Protein AF-A0A661NHN4-F1 (afdb_monomer)

Structure (mmCIF, N/CA/C/O backbone):
data_AF-A0A661NHN4-F1
#
_entry.id   AF-A0A661NHN4-F1
#
loop_
_atom_site.group_PDB
_atom_site.id
_atom_site.type_symbol
_atom_site.label_atom_id
_atom_site.label_alt_id
_atom_site.label_comp_id
_atom_site.label_asym_id
_atom_site.label_entity_id
_atom_site.label_seq_id
_atom_site.pdbx_PDB_ins_code
_atom_site.Cartn_x
_atom_site.Cartn_y
_atom_site.Cartn_z
_atom_site.occupancy
_atom_site.B_iso_or_equiv
_atom_site.auth_seq_id
_atom_site.auth_comp_id
_atom_site.auth_asym_id
_atom_site.auth_atom_id
_atom_site.pdbx_PDB_model_num
ATOM 1 N N . MET A 1 1 ? -11.101 -54.861 -21.424 1.00 46.59 1 MET A N 1
ATOM 2 C CA . MET A 1 1 ? -10.588 -53.703 -22.181 1.00 46.59 1 MET A CA 1
ATOM 3 C C . MET A 1 1 ? -11.262 -52.475 -21.588 1.00 46.59 1 MET A C 1
ATOM 5 O O . MET A 1 1 ? -12.433 -52.255 -21.857 1.00 46.59 1 MET A O 1
ATOM 9 N N . LEU A 1 2 ? -10.588 -51.817 -20.639 1.00 43.12 2 LEU A N 1
ATOM 10 C CA . LEU A 1 2 ? -11.059 -50.588 -19.997 1.00 43.12 2 LEU A CA 1
ATOM 11 C C . LEU A 1 2 ? -10.813 -49.413 -20.946 1.00 43.12 2 LEU A C 1
ATOM 13 O O . LEU A 1 2 ? -9.699 -49.278 -21.445 1.00 43.12 2 LEU A O 1
ATOM 17 N N . VAL A 1 3 ? -11.806 -48.543 -21.114 1.00 45.03 3 VAL A N 1
ATOM 18 C CA . VAL A 1 3 ? -11.581 -47.147 -21.500 1.00 45.03 3 VAL A CA 1
ATOM 19 C C . VAL A 1 3 ? -12.431 -46.291 -20.569 1.00 45.03 3 VAL A C 1
ATOM 21 O O . VAL A 1 3 ? -13.657 -46.366 -20.587 1.00 45.03 3 VAL A O 1
ATOM 24 N N . ALA A 1 4 ? -11.744 -45.546 -19.708 1.00 44.00 4 ALA A N 1
ATOM 25 C CA . ALA A 1 4 ? -12.301 -44.495 -18.876 1.00 44.00 4 ALA A CA 1
ATOM 26 C C . ALA A 1 4 ? -12.486 -43.233 -19.732 1.00 44.00 4 ALA A C 1
ATOM 28 O O . ALA A 1 4 ? -11.564 -42.836 -20.442 1.00 44.00 4 ALA A O 1
ATOM 29 N N . GLY A 1 5 ? -13.666 -42.616 -19.667 1.00 46.69 5 GLY A N 1
ATOM 30 C CA . GLY A 1 5 ? -13.920 -41.277 -20.193 1.00 46.69 5 GLY A CA 1
ATOM 31 C C . GLY A 1 5 ? -14.020 -40.304 -19.026 1.00 46.69 5 GLY A C 1
ATOM 32 O O . GLY A 1 5 ? -14.975 -40.378 -18.256 1.00 46.69 5 GLY A O 1
ATOM 33 N N . ALA A 1 6 ? -13.005 -39.455 -18.876 1.00 53.03 6 ALA A N 1
ATOM 34 C CA . ALA A 1 6 ? -12.943 -38.390 -17.886 1.00 53.03 6 ALA A CA 1
ATOM 35 C C . ALA A 1 6 ? -13.969 -37.290 -18.206 1.00 53.03 6 ALA A C 1
ATOM 37 O O . ALA A 1 6 ? -14.127 -36.898 -19.363 1.00 53.03 6 ALA A O 1
ATOM 38 N N . GLY A 1 7 ? -14.664 -36.812 -17.174 1.00 37.31 7 GLY A N 1
ATOM 39 C CA . GLY A 1 7 ? -15.546 -35.654 -17.253 1.00 37.31 7 GLY A CA 1
ATOM 40 C C . GLY A 1 7 ? -14.764 -34.354 -17.082 1.00 37.31 7 GLY A C 1
ATOM 41 O O . GLY A 1 7 ? -13.954 -34.238 -16.166 1.00 37.31 7 GLY A O 1
ATOM 42 N N . CYS A 1 8 ? -15.040 -33.371 -17.936 1.00 42.41 8 CYS A N 1
ATOM 43 C CA . CYS A 1 8 ? -14.690 -31.977 -17.687 1.00 42.41 8 CYS A CA 1
ATOM 44 C C . CYS A 1 8 ? -15.856 -31.322 -16.939 1.00 42.41 8 CYS A C 1
ATOM 46 O O . CYS A 1 8 ? -16.936 -31.140 -17.502 1.00 42.41 8 CYS A O 1
ATOM 48 N N . GLY A 1 9 ? -15.640 -31.006 -15.662 1.00 32.78 9 GLY A N 1
ATOM 49 C CA . GLY A 1 9 ? -16.498 -30.097 -14.912 1.00 32.78 9 GLY A CA 1
ATOM 50 C C . GLY A 1 9 ? -16.258 -28.676 -15.406 1.00 32.78 9 GLY A C 1
ATOM 51 O O . GLY A 1 9 ? -15.129 -28.195 -15.382 1.00 32.78 9 GLY A O 1
ATOM 52 N N . VAL A 1 10 ? -17.310 -28.028 -15.895 1.00 37.25 10 VAL A N 1
ATOM 53 C CA . VAL A 1 10 ? -17.290 -26.606 -16.238 1.00 37.25 10 VAL A CA 1
ATOM 54 C C . VAL A 1 10 ? -17.400 -25.846 -14.920 1.00 37.25 10 VAL A C 1
ATOM 56 O O . VAL A 1 10 ? -18.398 -25.989 -14.213 1.00 37.25 10 VAL A O 1
ATOM 59 N N . GLY A 1 11 ? -16.346 -25.112 -14.561 1.00 31.86 11 GLY A N 1
ATOM 60 C CA . GLY A 1 11 ? -16.336 -24.236 -13.397 1.00 31.86 11 GLY A CA 1
ATOM 61 C C . GLY A 1 11 ? -17.451 -23.202 -13.511 1.00 31.86 11 GLY A C 1
ATOM 62 O O . GLY A 1 11 ? -17.605 -22.551 -14.545 1.00 31.86 11 GLY A O 1
ATOM 63 N N . ALA A 1 12 ? -18.251 -23.086 -12.454 1.00 35.09 12 ALA A N 1
ATOM 64 C CA . ALA A 1 12 ? -19.178 -21.985 -12.283 1.00 35.09 12 ALA A CA 1
ATOM 65 C C . ALA A 1 12 ? -18.348 -20.702 -12.151 1.00 35.09 12 ALA A C 1
ATOM 67 O O . ALA A 1 12 ? -17.754 -20.447 -11.108 1.00 35.09 12 ALA A O 1
ATOM 68 N N . GLY A 1 13 ? -18.253 -19.941 -13.241 1.00 31.48 13 GLY A N 1
ATOM 69 C CA . GLY A 1 13 ? -17.660 -18.614 -13.218 1.00 31.48 13 GLY A CA 1
ATOM 70 C C . GLY A 1 13 ? -18.487 -17.724 -12.300 1.00 31.48 13 GLY A C 1
ATOM 71 O O . GLY A 1 13 ? -19.663 -17.476 -12.574 1.00 31.48 13 GLY A O 1
ATOM 72 N N . LEU A 1 14 ? -17.875 -17.273 -11.208 1.00 32.69 14 LEU A N 1
ATOM 73 C CA . LEU A 1 14 ? -18.363 -16.156 -10.415 1.00 32.69 14 LEU A CA 1
ATOM 74 C C . LEU A 1 14 ? -18.312 -14.919 -11.318 1.00 32.69 14 LEU A C 1
ATOM 76 O O . LEU A 1 14 ? -17.266 -14.304 -11.509 1.00 32.69 14 LEU A O 1
ATOM 80 N N . GLY A 1 15 ? -19.439 -14.630 -11.967 1.00 27.16 15 GLY A N 1
ATOM 81 C CA . GLY A 1 15 ? -19.621 -13.449 -12.798 1.00 27.16 15 GLY A CA 1
ATOM 82 C C . GLY A 1 15 ? -19.698 -12.225 -11.904 1.00 27.16 15 GLY A C 1
ATOM 83 O O . GLY A 1 15 ? -20.773 -11.859 -11.443 1.00 27.16 15 GLY A O 1
ATOM 84 N N . VAL A 1 16 ? -18.552 -11.627 -11.625 1.00 39.62 16 VAL A N 1
ATOM 85 C CA . VAL A 1 16 ? -18.490 -10.333 -10.959 1.00 39.62 16 VAL A CA 1
ATOM 86 C C . VAL A 1 16 ? -18.578 -9.260 -12.037 1.00 39.62 16 VAL A C 1
ATOM 88 O O . VAL A 1 16 ? -17.737 -9.216 -12.934 1.00 39.62 16 VAL A O 1
ATOM 91 N N . ASP A 1 17 ? -19.604 -8.427 -11.939 1.00 39.88 17 ASP A N 1
ATOM 92 C CA . ASP A 1 17 ? -19.890 -7.331 -12.858 1.00 39.88 17 ASP A CA 1
ATOM 93 C C . ASP A 1 17 ? -18.883 -6.184 -12.678 1.00 39.88 17 ASP A C 1
ATOM 95 O O . ASP A 1 17 ? -18.689 -5.683 -11.571 1.00 39.88 17 ASP A O 1
ATOM 99 N N . LEU A 1 18 ? -18.212 -5.804 -13.765 1.00 43.44 18 LEU A N 1
ATOM 100 C CA . LEU A 1 18 ? -17.185 -4.757 -13.802 1.00 43.44 18 LEU A CA 1
ATOM 101 C C . LEU A 1 18 ? -17.609 -3.528 -14.595 1.00 43.44 18 LEU A C 1
ATOM 103 O O . LEU A 1 18 ? -16.794 -2.624 -14.801 1.00 43.44 18 LEU A O 1
ATOM 107 N N . SER A 1 19 ? -18.858 -3.459 -15.067 1.00 45.47 19 SER A N 1
ATOM 108 C CA . SER A 1 19 ? -19.320 -2.240 -15.739 1.00 45.47 19 SER A CA 1
ATOM 109 C C . SER A 1 19 ? -19.221 -1.008 -14.835 1.00 45.47 19 SER A C 1
ATOM 111 O O . SER A 1 19 ? -19.114 0.108 -15.338 1.00 45.47 19 SER A O 1
ATOM 113 N N . ASP A 1 20 ? -19.171 -1.219 -13.519 1.00 48.66 20 ASP A N 1
ATOM 114 C CA . ASP A 1 20 ? -19.069 -0.171 -12.505 1.00 48.66 20 ASP A CA 1
ATOM 115 C C . ASP A 1 20 ? -17.612 0.227 -12.185 1.00 48.66 20 ASP A C 1
ATOM 117 O O . ASP A 1 20 ? -17.379 1.254 -11.551 1.00 48.66 20 ASP A O 1
ATOM 121 N N . THR A 1 21 ? -16.607 -0.527 -12.654 1.00 47.91 21 THR A N 1
ATOM 122 C CA . THR A 1 21 ? -15.187 -0.321 -12.292 1.00 47.91 21 THR A CA 1
ATOM 123 C C . THR A 1 21 ? -14.436 0.625 -13.228 1.00 47.91 21 THR A C 1
ATOM 125 O O . THR A 1 21 ? -13.362 1.112 -12.876 1.00 47.91 21 THR A O 1
ATOM 128 N N . GLN A 1 22 ? -14.997 0.959 -14.399 1.00 47.31 22 GLN A N 1
ATOM 129 C CA . GLN A 1 22 ? -14.364 1.879 -15.361 1.00 47.31 22 GLN A CA 1
ATOM 130 C C . GLN A 1 22 ? -14.170 3.313 -14.826 1.00 47.31 22 GLN A C 1
ATOM 132 O O . GLN A 1 22 ? -13.500 4.113 -15.473 1.00 47.31 22 GLN A O 1
ATOM 137 N N . GLY A 1 23 ? -14.712 3.640 -13.647 1.00 43.69 23 GLY A N 1
ATOM 138 C CA . GLY A 1 23 ? -14.481 4.914 -12.961 1.00 43.69 23 GLY A CA 1
ATOM 139 C C . GLY A 1 23 ? -13.882 4.814 -11.555 1.00 43.69 23 GLY A C 1
ATOM 140 O O . GLY A 1 23 ? -13.739 5.857 -10.923 1.00 43.69 23 GLY A O 1
ATOM 141 N N . SER A 1 24 ? -13.568 3.617 -11.037 1.00 43.94 24 SER A N 1
ATOM 142 C CA . SER A 1 24 ? -13.335 3.423 -9.594 1.00 43.94 24 SER A CA 1
ATOM 143 C C . SER A 1 24 ? -12.053 2.686 -9.206 1.00 43.94 24 SER A C 1
ATOM 145 O O . SER A 1 24 ? -11.888 2.400 -8.023 1.00 43.94 24 SER A O 1
ATOM 147 N N . VAL A 1 25 ? -11.142 2.379 -10.139 1.00 49.41 25 VAL A N 1
ATOM 148 C CA . VAL A 1 25 ? -9.784 1.972 -9.737 1.00 49.41 25 VAL A CA 1
ATOM 149 C C . VAL A 1 25 ? -9.115 3.205 -9.141 1.00 49.41 25 VAL A C 1
ATOM 151 O O . VAL A 1 25 ? -8.800 4.162 -9.850 1.00 49.41 25 VAL A O 1
ATOM 154 N N . GLN A 1 26 ? -9.008 3.224 -7.820 1.00 55.41 26 GLN A N 1
ATOM 155 C CA . GLN A 1 26 ? -8.586 4.397 -7.070 1.00 55.41 26 GLN A CA 1
ATOM 156 C C . GLN A 1 26 ? -7.058 4.523 -7.052 1.00 55.41 26 GLN A C 1
ATOM 158 O O . GLN A 1 26 ? -6.321 3.624 -7.455 1.00 55.41 26 GLN A O 1
ATOM 163 N N . ILE A 1 27 ? -6.562 5.692 -6.646 1.00 49.75 27 ILE A N 1
ATOM 164 C CA . ILE A 1 27 ? -5.160 6.094 -6.846 1.00 49.75 27 ILE A CA 1
ATOM 165 C C . ILE A 1 27 ? -4.171 5.145 -6.139 1.00 49.75 27 ILE A C 1
ATOM 167 O O . ILE A 1 27 ? -3.114 4.846 -6.694 1.00 49.75 27 ILE A O 1
ATOM 171 N N . ALA A 1 28 ? -4.507 4.609 -4.967 1.00 51.28 28 ALA A N 1
ATOM 172 C CA . ALA A 1 28 ? -3.635 3.671 -4.257 1.00 51.28 28 ALA A CA 1
ATOM 173 C C . ALA A 1 28 ? -3.521 2.303 -4.952 1.00 51.28 28 ALA A C 1
ATOM 175 O O . ALA A 1 28 ? -2.413 1.798 -5.151 1.00 51.28 28 ALA A O 1
ATOM 176 N N . ASP A 1 29 ? -4.643 1.766 -5.436 1.00 67.00 29 ASP A N 1
ATOM 177 C CA . ASP A 1 29 ? -4.676 0.548 -6.250 1.00 67.00 29 ASP A CA 1
ATOM 178 C C . ASP A 1 29 ? -3.845 0.697 -7.526 1.00 67.00 29 ASP A C 1
ATOM 180 O O . ASP A 1 29 ? -3.176 -0.236 -7.969 1.00 67.00 29 ASP A O 1
ATOM 184 N N . SER A 1 30 ? -3.851 1.902 -8.103 1.00 75.62 30 SER A N 1
ATOM 185 C CA . SER A 1 30 ? -3.078 2.200 -9.302 1.00 75.62 30 SER A CA 1
ATOM 186 C C . SER A 1 30 ? -1.574 2.093 -9.067 1.00 75.62 30 SER A C 1
ATOM 188 O O . SER A 1 30 ? -0.871 1.544 -9.909 1.00 75.62 30 SER A O 1
ATOM 190 N N . ARG A 1 31 ? -1.067 2.537 -7.910 1.00 71.81 31 ARG A N 1
ATOM 191 C CA . ARG A 1 31 ? 0.367 2.456 -7.590 1.00 71.81 31 ARG A CA 1
ATOM 192 C C . ARG A 1 31 ? 0.807 1.019 -7.355 1.00 71.81 31 ARG A C 1
ATOM 194 O O . ARG A 1 31 ? 1.836 0.628 -7.893 1.00 71.81 31 ARG A O 1
ATOM 201 N N . GLY A 1 32 ? 0.027 0.245 -6.601 1.00 80.25 32 GLY A N 1
ATOM 202 C CA . GLY A 1 32 ? 0.310 -1.171 -6.367 1.00 80.25 32 GLY A CA 1
ATOM 203 C C . GLY A 1 32 ? 0.271 -1.985 -7.660 1.00 80.25 32 GLY A C 1
ATOM 204 O O . GLY A 1 32 ? 1.190 -2.744 -7.952 1.00 80.25 32 GLY A O 1
ATOM 205 N N . LEU A 1 33 ? -0.742 -1.755 -8.498 1.00 88.56 33 LEU A N 1
ATOM 206 C CA . LEU A 1 33 ? -0.876 -2.428 -9.786 1.00 88.56 33 LEU A CA 1
ATOM 207 C C . LEU A 1 33 ? 0.269 -2.069 -10.738 1.00 88.56 33 LEU A C 1
ATOM 209 O O . LEU A 1 33 ? 0.801 -2.950 -11.409 1.00 88.56 33 LEU A O 1
ATOM 213 N N . LEU A 1 34 ? 0.674 -0.797 -10.783 1.00 88.06 34 LEU A N 1
ATOM 214 C CA . LEU A 1 34 ? 1.820 -0.362 -11.582 1.00 88.06 34 LEU A CA 1
ATOM 215 C C . LEU A 1 34 ? 3.137 -0.925 -11.044 1.00 88.06 34 LEU A C 1
ATOM 217 O O . LEU A 1 34 ? 3.965 -1.367 -11.833 1.00 88.06 34 LEU A O 1
ATOM 221 N N . ALA A 1 35 ? 3.319 -0.965 -9.722 1.00 82.88 35 ALA A N 1
ATOM 222 C CA . ALA A 1 35 ? 4.477 -1.604 -9.100 1.00 82.88 35 ALA A CA 1
ATOM 223 C C . ALA A 1 35 ? 4.545 -3.095 -9.451 1.00 82.88 35 ALA A C 1
ATOM 225 O O . ALA A 1 35 ? 5.617 -3.575 -9.800 1.00 82.88 35 ALA A O 1
ATOM 226 N N . PHE A 1 36 ? 3.404 -3.792 -9.435 1.00 92.69 36 PHE A N 1
ATOM 227 C CA . PHE A 1 36 ? 3.302 -5.186 -9.854 1.00 92.69 36 PHE A CA 1
ATOM 228 C C . PHE A 1 36 ? 3.747 -5.361 -11.301 1.00 92.69 36 PHE A C 1
ATOM 230 O O . PHE A 1 36 ? 4.721 -6.057 -11.560 1.00 92.69 36 PHE A O 1
ATOM 237 N N . VAL A 1 37 ? 3.094 -4.695 -12.259 1.00 95.88 37 VAL A N 1
ATOM 238 C CA . VAL A 1 37 ? 3.429 -4.905 -13.677 1.00 95.88 37 VAL A CA 1
ATOM 239 C C . VAL A 1 37 ? 4.860 -4.480 -14.013 1.00 95.88 37 VAL A C 1
ATOM 241 O O . VAL A 1 37 ? 5.469 -5.089 -14.891 1.00 95.88 37 VAL A O 1
ATOM 244 N N . ASN A 1 38 ? 5.415 -3.495 -13.299 1.00 94.12 38 ASN A N 1
ATOM 245 C CA . ASN A 1 38 ? 6.792 -3.033 -13.469 1.00 94.12 38 ASN A CA 1
ATOM 246 C C . ASN A 1 38 ? 7.838 -3.886 -12.741 1.00 94.12 38 ASN A C 1
ATOM 248 O O . ASN A 1 38 ? 9.028 -3.655 -12.948 1.00 94.12 38 ASN A O 1
ATOM 252 N N . ASP A 1 39 ? 7.452 -4.860 -11.912 1.00 90.56 39 ASP A N 1
ATOM 253 C CA . ASP A 1 39 ? 8.422 -5.734 -11.260 1.00 90.56 39 ASP A CA 1
ATOM 254 C C . ASP A 1 39 ? 8.984 -6.744 -12.262 1.00 90.56 39 ASP A C 1
ATOM 256 O O . ASP A 1 39 ? 8.441 -7.823 -12.493 1.00 90.56 39 ASP A O 1
AT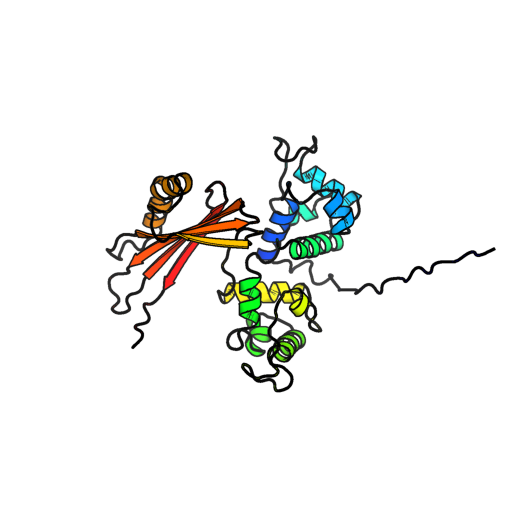OM 260 N N . GLN A 1 40 ? 10.104 -6.383 -12.874 1.00 91.00 40 GLN A N 1
ATOM 261 C CA . GLN A 1 40 ? 10.780 -7.210 -13.867 1.00 91.00 40 GLN A CA 1
ATOM 262 C C . GLN A 1 40 ? 11.420 -8.479 -13.281 1.00 91.00 40 GLN A C 1
ATOM 264 O O . GLN A 1 40 ? 11.757 -9.399 -14.027 1.00 91.00 40 GLN A O 1
ATOM 269 N N . GLY A 1 41 ? 11.620 -8.538 -11.960 1.00 86.12 41 GLY A N 1
ATOM 270 C CA . GLY A 1 41 ? 12.209 -9.690 -11.282 1.00 86.12 41 GLY A CA 1
ATOM 271 C C . GLY A 1 41 ? 11.190 -10.791 -11.002 1.00 86.12 41 GLY A C 1
ATOM 272 O O . GLY A 1 41 ? 11.541 -11.972 -11.059 1.00 86.12 41 GLY A O 1
ATOM 273 N N . LEU A 1 42 ? 9.946 -10.407 -10.713 1.00 87.69 42 LEU A N 1
ATOM 274 C CA . LEU A 1 42 ? 8.853 -11.326 -10.407 1.00 87.69 42 LEU A CA 1
ATOM 275 C C . LEU A 1 42 ? 7.905 -11.521 -11.596 1.00 87.69 42 LEU A C 1
ATOM 277 O O . LEU A 1 42 ? 7.584 -12.655 -11.952 1.00 87.69 42 LEU A O 1
ATOM 281 N N . VAL A 1 43 ? 7.472 -10.430 -12.232 1.00 94.00 43 VAL A N 1
ATOM 282 C CA . VAL A 1 43 ? 6.411 -10.443 -13.243 1.00 94.00 43 VAL A CA 1
ATOM 283 C C . VAL A 1 43 ? 6.968 -10.791 -14.615 1.00 94.00 43 VAL A C 1
ATOM 285 O O . VAL A 1 43 ? 7.414 -9.943 -15.391 1.00 94.00 43 VAL A O 1
ATOM 288 N N . THR A 1 44 ? 6.922 -12.086 -14.918 1.00 96.00 44 THR A N 1
ATOM 289 C CA . THR A 1 44 ? 7.295 -12.662 -16.216 1.00 96.00 44 THR A CA 1
ATOM 290 C C . THR A 1 44 ? 6.080 -12.833 -17.125 1.00 96.00 44 THR A C 1
ATOM 292 O O . THR A 1 44 ? 4.930 -12.806 -16.680 1.00 96.00 44 THR A O 1
ATOM 295 N N . ARG A 1 45 ? 6.318 -13.060 -18.423 1.00 96.44 45 ARG A N 1
ATOM 296 C CA . ARG A 1 45 ? 5.238 -13.384 -19.365 1.00 96.44 45 ARG A CA 1
ATOM 297 C C . ARG A 1 45 ? 4.499 -14.652 -18.934 1.00 96.44 45 ARG A C 1
ATOM 299 O O . ARG A 1 45 ? 3.275 -14.679 -19.004 1.00 96.44 45 ARG A O 1
ATOM 306 N N . GLU A 1 46 ? 5.236 -15.681 -18.528 1.00 97.38 46 GLU A N 1
ATOM 307 C CA . GLU A 1 46 ? 4.694 -16.963 -18.079 1.00 97.38 46 GLU A CA 1
ATOM 308 C C . GLU A 1 46 ? 3.833 -16.790 -16.828 1.00 97.38 46 GLU A C 1
ATOM 310 O O . GLU A 1 46 ? 2.718 -17.291 -16.801 1.00 97.38 46 GLU A O 1
ATOM 315 N N . MET A 1 47 ? 4.279 -16.005 -15.843 1.00 96.38 47 MET A N 1
ATOM 316 C CA . MET A 1 47 ? 3.468 -15.680 -14.665 1.00 96.38 47 MET A CA 1
ATOM 317 C C . MET A 1 47 ? 2.154 -14.989 -15.056 1.00 96.38 47 MET A C 1
ATOM 319 O O . MET A 1 47 ? 1.083 -15.367 -14.584 1.00 96.38 47 MET A O 1
ATOM 323 N N . LEU A 1 48 ? 2.212 -13.996 -15.948 1.00 97.44 48 LEU A N 1
ATOM 324 C CA . LEU A 1 48 ? 1.011 -13.299 -16.403 1.00 97.44 48 LEU A CA 1
ATOM 325 C C . LEU A 1 48 ? 0.036 -14.238 -17.143 1.00 97.44 48 LEU A C 1
ATOM 327 O O . LEU A 1 48 ? -1.172 -14.132 -16.945 1.00 97.44 48 LEU A O 1
ATOM 331 N N . ASP A 1 49 ? 0.533 -15.143 -17.988 1.00 97.94 49 ASP A N 1
ATOM 332 C CA . ASP A 1 49 ? -0.282 -16.091 -18.772 1.00 97.94 49 ASP A CA 1
ATOM 333 C C . ASP A 1 49 ? -0.843 -17.227 -17.894 1.00 97.94 49 ASP A C 1
ATOM 335 O O . ASP A 1 49 ? -2.052 -17.459 -17.863 1.00 97.94 49 ASP A O 1
ATOM 339 N N . ASP A 1 50 ? 0.020 -17.899 -17.129 1.00 96.06 50 ASP A N 1
ATOM 340 C CA . ASP A 1 50 ? -0.305 -19.133 -16.410 1.00 96.06 50 ASP A CA 1
ATOM 341 C C . ASP A 1 50 ? -0.897 -18.880 -15.014 1.00 96.06 50 ASP A C 1
ATOM 343 O O . ASP A 1 50 ? -1.859 -19.547 -14.626 1.00 96.06 50 ASP A O 1
ATOM 347 N N . GLU A 1 51 ? -0.341 -17.935 -14.249 1.00 94.12 51 GLU A N 1
ATOM 348 C CA . GLU A 1 51 ? -0.742 -17.685 -12.854 1.00 94.12 51 GLU A CA 1
ATOM 349 C C . GLU A 1 51 ? -1.824 -16.608 -12.767 1.00 94.12 51 GLU A C 1
ATOM 351 O O . GLU A 1 51 ? -2.867 -16.814 -12.145 1.00 94.12 51 GLU A O 1
ATOM 356 N N . CYS A 1 52 ? -1.624 -15.483 -13.455 1.00 94.56 52 CYS A N 1
ATOM 357 C CA . CYS A 1 52 ? -2.599 -14.395 -13.495 1.00 94.56 52 CYS A CA 1
ATOM 358 C C . CYS A 1 52 ? -3.742 -14.646 -14.496 1.00 94.56 52 CYS A C 1
ATOM 360 O O . CYS A 1 52 ? -4.669 -13.837 -14.583 1.00 94.56 52 CYS A O 1
ATOM 362 N N . ALA A 1 53 ? -3.678 -15.745 -15.259 1.00 95.75 53 ALA A N 1
ATOM 363 C CA . ALA A 1 53 ? -4.672 -16.154 -16.250 1.00 95.75 53 ALA A CA 1
ATOM 364 C C . ALA A 1 53 ? -4.970 -15.091 -17.329 1.00 95.75 53 ALA A C 1
ATOM 366 O O . ALA A 1 53 ? -6.095 -15.004 -17.842 1.00 95.75 53 ALA A O 1
ATOM 367 N N . LEU A 1 54 ? -3.982 -14.266 -17.695 1.00 97.25 54 LEU A N 1
ATOM 368 C CA . LEU A 1 54 ? -4.124 -13.355 -18.827 1.00 97.25 54 LEU A CA 1
ATOM 369 C C . LEU A 1 54 ? -4.131 -14.146 -20.131 1.00 97.25 54 LEU A C 1
ATOM 371 O O . LEU A 1 54 ? -3.595 -15.238 -20.256 1.00 97.25 54 LEU A O 1
ATOM 375 N N . ARG A 1 55 ? -4.683 -13.539 -21.181 1.00 97.50 55 ARG A N 1
ATOM 376 C CA . ARG A 1 55 ? -4.429 -14.044 -22.530 1.00 97.50 55 ARG A CA 1
ATOM 377 C C . ARG A 1 55 ? -2.937 -13.917 -22.837 1.00 97.50 55 ARG A C 1
ATOM 379 O O . ARG A 1 55 ? -2.423 -12.801 -22.770 1.00 97.50 55 ARG A O 1
ATOM 386 N N . ALA A 1 56 ? -2.318 -14.989 -23.327 1.00 97.56 56 ALA A N 1
ATOM 387 C CA . ALA A 1 56 ? -0.939 -15.010 -23.824 1.00 97.56 56 ALA A CA 1
ATOM 388 C C . ALA A 1 56 ? -0.522 -13.768 -24.639 1.00 97.56 56 ALA A C 1
ATOM 390 O O . ALA A 1 56 ? 0.582 -13.255 -24.459 1.00 97.56 56 ALA A O 1
ATOM 391 N N . ASP A 1 57 ? -1.399 -13.257 -25.516 1.00 97.88 57 ASP A N 1
ATOM 392 C CA . ASP A 1 57 ? -1.099 -12.056 -26.305 1.00 97.88 57 ASP A CA 1
ATOM 393 C C . ASP A 1 57 ? -1.025 -10.782 -25.441 1.00 97.88 57 ASP A C 1
ATOM 395 O O . ASP A 1 57 ? -0.153 -9.946 -25.654 1.00 97.88 57 ASP A O 1
ATOM 399 N N . ALA A 1 58 ? -1.932 -10.624 -24.469 1.00 98.00 58 ALA A N 1
ATOM 400 C CA . ALA A 1 58 ? -1.945 -9.474 -23.566 1.00 98.00 58 ALA A CA 1
ATOM 401 C C . ALA A 1 58 ? -0.733 -9.516 -22.626 1.00 98.00 58 ALA A C 1
ATOM 403 O O . ALA A 1 58 ? -0.015 -8.526 -22.530 1.00 98.00 58 ALA A O 1
ATOM 404 N N . ALA A 1 59 ? -0.451 -10.682 -22.030 1.00 98.12 59 ALA A N 1
ATOM 405 C CA . ALA A 1 59 ? 0.751 -10.915 -21.228 1.00 98.12 59 ALA A CA 1
ATOM 406 C C . ALA A 1 59 ? 2.028 -10.575 -22.016 1.00 98.12 59 ALA A C 1
ATOM 408 O O . ALA A 1 59 ? 2.882 -9.831 -21.539 1.00 98.12 59 ALA A O 1
ATOM 409 N N . SER A 1 60 ? 2.128 -11.051 -23.263 1.00 97.50 60 SER A N 1
ATOM 410 C CA . SER A 1 60 ? 3.266 -10.743 -24.131 1.00 97.50 60 SER A CA 1
ATOM 411 C C . SER A 1 60 ? 3.371 -9.256 -24.464 1.00 97.50 60 SER A C 1
ATOM 413 O O . SER A 1 60 ? 4.482 -8.739 -24.491 1.00 97.50 60 SER A O 1
ATOM 415 N N . ASN A 1 61 ? 2.260 -8.570 -24.744 1.00 97.94 61 ASN A N 1
ATOM 416 C CA . ASN A 1 61 ? 2.293 -7.147 -25.090 1.00 97.94 61 ASN A CA 1
ATOM 417 C C . ASN A 1 61 ? 2.680 -6.275 -23.887 1.00 97.94 61 ASN A C 1
ATOM 419 O O . ASN A 1 61 ? 3.377 -5.287 -24.081 1.00 97.94 61 ASN A O 1
ATOM 423 N N . ILE A 1 62 ? 2.264 -6.643 -22.669 1.00 97.94 62 ILE A N 1
ATOM 424 C CA . ILE A 1 62 ? 2.647 -5.940 -21.434 1.00 97.94 62 ILE A CA 1
ATOM 425 C C . ILE A 1 62 ? 4.160 -6.036 -21.218 1.00 97.94 62 ILE A C 1
ATOM 427 O O . ILE A 1 62 ? 4.815 -5.014 -21.045 1.00 97.94 62 ILE A O 1
ATOM 431 N N . VAL A 1 63 ? 4.722 -7.247 -21.292 1.00 97.62 63 VAL A N 1
ATOM 432 C CA . VAL A 1 63 ? 6.165 -7.472 -21.096 1.00 97.62 63 VAL A CA 1
ATOM 433 C C . VAL A 1 63 ? 6.993 -6.789 -22.186 1.00 97.62 63 VAL A C 1
ATOM 435 O O . VAL A 1 63 ? 7.989 -6.157 -21.873 1.00 97.62 63 VAL A O 1
ATOM 438 N N . VAL A 1 64 ? 6.565 -6.853 -23.453 1.00 97.12 64 VAL A N 1
ATOM 439 C CA . VAL A 1 64 ? 7.265 -6.181 -24.569 1.00 97.12 64 VAL A CA 1
ATOM 440 C C . VAL A 1 64 ? 7.205 -4.655 -24.468 1.00 97.12 64 VAL A C 1
ATOM 442 O O . VAL A 1 64 ? 8.124 -3.989 -24.926 1.00 97.12 64 VAL A O 1
ATOM 445 N N . HIS A 1 65 ? 6.127 -4.085 -23.922 1.00 97.75 65 HIS A N 1
ATOM 446 C CA . HIS A 1 65 ? 6.090 -2.647 -23.639 1.00 97.75 65 HIS A CA 1
ATOM 447 C C . HIS A 1 65 ? 7.116 -2.302 -22.556 1.00 97.75 65 HIS A C 1
ATOM 449 O O . HIS A 1 65 ? 7.980 -1.468 -22.784 1.00 97.75 65 HIS A O 1
ATOM 455 N N . ARG A 1 66 ? 7.069 -3.016 -21.426 1.00 98.00 66 ARG A N 1
ATOM 456 C CA . ARG A 1 66 ? 7.917 -2.769 -20.255 1.00 98.00 66 ARG A CA 1
ATOM 457 C C . ARG A 1 66 ? 9.413 -2.974 -20.511 1.00 98.00 66 ARG A C 1
ATOM 459 O O . ARG A 1 66 ? 10.199 -2.113 -20.143 1.00 98.00 66 ARG A O 1
ATOM 466 N N . ASP A 1 67 ? 9.791 -4.101 -21.111 1.00 96.50 67 ASP A N 1
ATOM 467 C CA . ASP A 1 67 ? 11.189 -4.551 -21.268 1.00 96.50 67 ASP A CA 1
ATOM 468 C C . ASP A 1 67 ? 11.771 -4.185 -22.644 1.00 96.50 67 ASP A C 1
ATOM 470 O O . ASP A 1 67 ? 12.742 -4.781 -23.110 1.00 96.50 67 ASP A O 1
ATOM 474 N N . GLY A 1 68 ? 11.107 -3.281 -23.364 1.00 96.19 68 GLY A N 1
ATOM 475 C CA . GLY A 1 68 ? 11.573 -2.820 -24.659 1.00 96.19 68 GLY A CA 1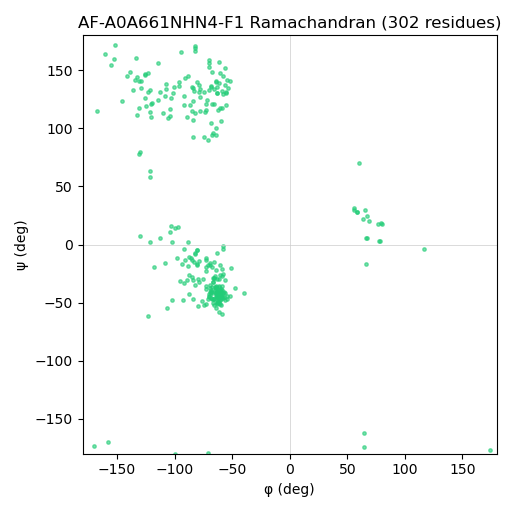
ATOM 476 C C . GLY A 1 68 ? 11.614 -3.897 -25.750 1.00 96.19 68 GLY A C 1
ATOM 477 O O . GLY A 1 68 ? 10.960 -4.945 -25.732 1.00 96.19 68 GLY A O 1
ATOM 478 N N . ARG A 1 69 ? 12.370 -3.598 -26.805 1.00 94.31 69 ARG A N 1
ATOM 479 C CA . ARG A 1 69 ? 12.473 -4.425 -28.011 1.00 94.31 69 ARG A CA 1
ATOM 480 C C . ARG A 1 69 ? 13.408 -5.611 -27.818 1.00 94.31 69 ARG A C 1
ATOM 482 O O . ARG A 1 69 ? 13.247 -6.609 -28.531 1.00 94.31 69 ARG A O 1
ATOM 489 N N . ASP A 1 70 ? 14.419 -5.477 -26.969 1.00 93.44 70 ASP A N 1
ATOM 490 C CA . ASP A 1 70 ? 15.379 -6.547 -26.720 1.00 93.44 70 ASP A CA 1
ATOM 491 C C . ASP A 1 70 ? 14.845 -7.609 -25.738 1.00 93.44 70 ASP A C 1
ATOM 493 O O . ASP A 1 70 ? 15.309 -8.755 -25.780 1.00 93.44 70 ASP A O 1
ATOM 497 N N . GLY A 1 71 ? 13.800 -7.272 -24.970 1.00 91.62 71 GLY A N 1
ATOM 498 C CA . GLY A 1 71 ? 13.147 -8.152 -24.005 1.00 91.62 71 GLY A CA 1
ATOM 499 C C . GLY A 1 71 ? 14.025 -8.460 -22.793 1.00 91.62 71 GLY A C 1
ATOM 500 O O . GLY A 1 71 ? 13.830 -9.497 -22.153 1.00 91.62 71 GLY A O 1
ATOM 501 N N . LEU A 1 72 ? 15.035 -7.629 -22.526 1.00 92.31 72 LEU A N 1
ATOM 502 C CA . LEU A 1 72 ? 15.949 -7.761 -21.404 1.00 92.31 72 LEU A CA 1
ATOM 503 C C . LEU A 1 72 ? 15.589 -6.730 -20.336 1.00 92.31 72 LEU A C 1
ATOM 505 O O . LEU A 1 72 ? 15.856 -5.549 -20.482 1.00 92.31 72 LEU A O 1
ATOM 509 N N . ALA A 1 73 ? 15.068 -7.207 -19.210 1.00 86.62 73 ALA A N 1
ATOM 510 C CA . ALA A 1 73 ? 14.833 -6.366 -18.045 1.00 86.62 73 ALA A CA 1
ATOM 511 C C . ALA A 1 73 ? 16.092 -5.598 -17.593 1.00 86.62 73 ALA A C 1
ATOM 513 O O . ALA A 1 73 ? 17.172 -6.183 -17.440 1.00 86.62 73 ALA A O 1
ATOM 514 N N . GLY A 1 74 ? 15.925 -4.310 -17.305 1.00 85.12 74 GLY A N 1
ATOM 515 C CA . GLY A 1 74 ? 16.973 -3.375 -16.912 1.00 85.12 74 GLY A CA 1
ATOM 516 C C . GLY A 1 74 ? 17.799 -2.837 -18.084 1.00 85.12 74 GLY A C 1
ATOM 517 O O . GLY A 1 74 ? 18.927 -2.387 -17.855 1.00 85.12 74 GLY A O 1
ATOM 518 N N . SER A 1 75 ? 17.301 -2.937 -19.320 1.00 93.81 75 SER A N 1
ATOM 519 C CA . SER A 1 75 ? 17.971 -2.417 -20.516 1.00 93.81 75 SER A CA 1
ATOM 520 C C . SER A 1 75 ? 17.724 -0.915 -20.718 1.00 93.81 75 SER A C 1
ATOM 522 O O . SER A 1 75 ? 16.906 -0.291 -20.044 1.00 93.81 75 SER A O 1
ATOM 524 N N . ASP A 1 76 ? 18.451 -0.314 -21.667 1.00 94.44 76 ASP A N 1
ATOM 525 C CA . ASP A 1 76 ? 18.284 1.104 -22.014 1.00 94.44 76 ASP A CA 1
ATOM 526 C C . ASP A 1 76 ? 16.958 1.389 -22.753 1.00 94.44 76 ASP A C 1
ATOM 528 O O . ASP A 1 76 ? 16.573 2.557 -22.857 1.00 94.44 76 ASP A O 1
ATOM 532 N N . ASP A 1 77 ? 16.291 0.375 -23.322 1.00 96.00 77 ASP A N 1
ATOM 533 C CA . ASP A 1 77 ? 15.033 0.529 -24.065 1.00 96.00 77 ASP A CA 1
ATOM 534 C C . ASP A 1 77 ? 13.779 0.086 -23.305 1.00 96.00 77 ASP A C 1
ATOM 536 O O . ASP A 1 77 ? 12.698 0.061 -23.899 1.00 96.00 77 ASP A O 1
ATOM 540 N N . ASP A 1 78 ? 13.906 -0.179 -22.006 1.00 94.50 78 ASP A N 1
ATOM 541 C CA . ASP A 1 78 ? 12.7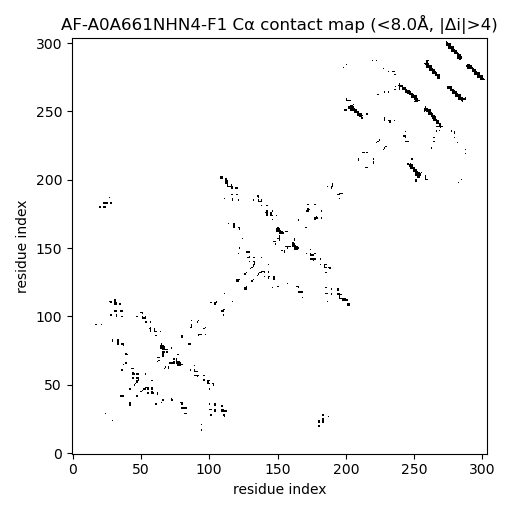78 -0.395 -21.104 1.00 94.50 78 ASP A CA 1
ATOM 542 C C . ASP A 1 78 ? 11.870 0.850 -21.026 1.00 94.50 78 ASP A C 1
ATOM 544 O O . ASP A 1 78 ? 12.337 1.990 -20.926 1.00 94.50 78 ASP A O 1
ATOM 548 N N . ASP A 1 79 ? 10.556 0.625 -21.013 1.00 96.25 79 ASP A N 1
ATOM 549 C CA . ASP A 1 79 ? 9.515 1.654 -20.901 1.00 96.25 79 ASP A CA 1
ATOM 550 C C . ASP A 1 79 ? 8.528 1.261 -19.790 1.00 96.25 79 ASP A C 1
ATOM 552 O O . ASP A 1 79 ? 7.469 0.673 -20.021 1.00 96.25 79 ASP A O 1
ATOM 556 N N . LEU A 1 80 ? 8.929 1.507 -18.537 1.00 94.75 80 LEU A N 1
ATOM 557 C CA . LEU A 1 80 ? 8.114 1.176 -17.366 1.00 94.75 80 LEU A CA 1
ATOM 558 C C . LEU A 1 80 ? 6.808 1.980 -17.354 1.00 94.75 80 LEU A C 1
ATOM 560 O O . LEU A 1 80 ? 6.803 3.193 -17.574 1.00 94.75 80 LEU A O 1
ATOM 564 N N . PHE A 1 81 ? 5.712 1.328 -16.965 1.00 92.56 81 PHE A N 1
ATOM 565 C CA . PHE A 1 81 ? 4.403 1.963 -16.889 1.00 92.56 81 PHE A CA 1
ATOM 566 C C . PHE A 1 81 ? 4.381 3.049 -15.813 1.00 92.56 81 PHE A C 1
ATOM 568 O O . PHE A 1 81 ? 4.566 2.778 -14.624 1.00 92.56 81 PHE A O 1
ATOM 575 N N . ASN A 1 82 ? 4.079 4.280 -16.208 1.00 81.44 82 ASN A N 1
ATOM 576 C CA . ASN A 1 82 ? 3.948 5.415 -15.295 1.00 81.44 82 ASN A CA 1
ATOM 577 C C . ASN A 1 82 ? 2.488 5.710 -14.913 1.00 81.44 82 ASN A C 1
ATOM 579 O O . ASN A 1 82 ? 2.237 6.504 -14.004 1.00 81.44 82 ASN A O 1
ATOM 583 N N . SER A 1 83 ? 1.519 5.096 -15.601 1.00 81.69 83 SER A N 1
ATOM 584 C CA . SER A 1 83 ? 0.092 5.321 -15.366 1.00 81.69 83 SER A CA 1
ATOM 585 C C . SER A 1 83 ? -0.779 4.139 -15.800 1.00 81.69 83 SER A C 1
ATOM 587 O O . SER A 1 83 ? -0.440 3.389 -16.713 1.00 81.69 83 SER A O 1
ATOM 589 N N . LEU A 1 84 ? -1.965 3.997 -15.195 1.00 85.00 84 LEU A N 1
ATOM 590 C CA . LEU A 1 84 ? -2.938 2.988 -15.640 1.00 85.00 84 LEU A CA 1
ATOM 591 C C . LEU A 1 84 ? -3.481 3.264 -17.040 1.00 85.00 84 LEU A C 1
ATOM 593 O O . LEU A 1 84 ? -3.837 2.327 -17.741 1.00 85.00 84 LEU A O 1
ATOM 597 N N . ALA A 1 85 ? -3.542 4.533 -17.451 1.00 83.44 85 ALA A N 1
ATOM 598 C CA . ALA A 1 85 ? -3.966 4.892 -18.801 1.00 83.44 85 ALA A CA 1
ATOM 599 C C . ALA A 1 85 ? -2.973 4.380 -19.853 1.00 83.44 85 ALA A C 1
ATOM 601 O O . ALA A 1 85 ? -3.382 3.958 -20.931 1.00 83.44 85 ALA A O 1
ATOM 602 N N . GLU A 1 86 ? -1.678 4.397 -19.535 1.00 91.56 86 GLU A N 1
ATOM 603 C CA . GLU A 1 86 ? -0.647 3.785 -20.367 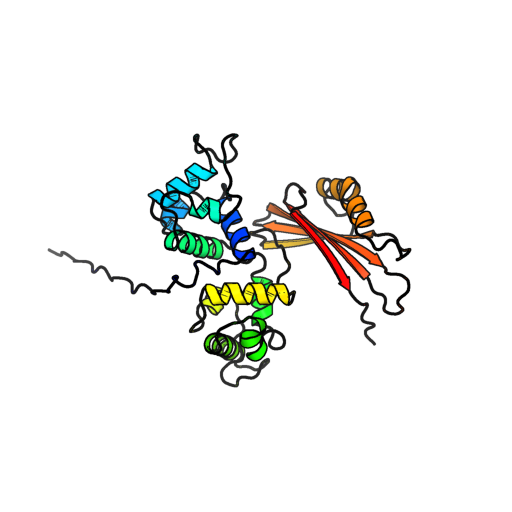1.00 91.56 86 GLU A CA 1
ATOM 604 C C . GLU A 1 86 ? -0.802 2.260 -20.418 1.00 91.56 86 GLU A C 1
ATOM 606 O O . GLU A 1 86 ? -0.833 1.690 -21.507 1.00 91.56 86 GLU A O 1
ATOM 611 N N . LEU A 1 87 ? -0.991 1.610 -19.263 1.00 95.25 87 LEU A N 1
ATOM 612 C CA . LEU A 1 87 ? -1.214 0.163 -19.191 1.00 95.25 87 LEU A CA 1
ATOM 613 C C . LEU A 1 87 ? -2.472 -0.274 -19.966 1.00 95.25 87 LEU A C 1
ATOM 615 O O . LEU A 1 87 ? -2.422 -1.243 -20.718 1.00 95.25 87 LEU A O 1
ATOM 619 N N . ASP A 1 88 ? -3.583 0.456 -19.841 1.00 93.69 88 ASP A N 1
ATOM 620 C CA . ASP A 1 88 ? -4.832 0.204 -20.579 1.00 93.69 88 ASP A CA 1
ATOM 621 C C . ASP A 1 88 ? -4.688 0.446 -22.090 1.00 93.69 88 ASP A C 1
ATOM 623 O O . ASP A 1 88 ? -5.353 -0.198 -22.901 1.00 93.69 88 ASP A O 1
ATOM 627 N N . ALA A 1 89 ? -3.784 1.342 -22.500 1.00 94.75 89 ALA A N 1
ATOM 628 C CA . ALA A 1 89 ? -3.511 1.608 -23.909 1.00 94.75 89 ALA A CA 1
ATOM 629 C C . ALA A 1 89 ? -2.723 0.479 -24.601 1.00 94.75 89 ALA A C 1
ATOM 631 O O . ALA A 1 89 ? -2.666 0.440 -25.839 1.00 94.75 89 ALA A O 1
ATOM 632 N N . VAL A 1 90 ? -2.136 -0.454 -23.843 1.00 97.31 90 VAL A N 1
ATOM 633 C CA . VAL A 1 90 ? -1.446 -1.618 -24.404 1.00 97.31 90 VAL A CA 1
ATOM 634 C C . VAL A 1 90 ? -2.441 -2.491 -25.162 1.00 97.31 90 VAL A C 1
ATOM 636 O O . VAL A 1 90 ? -3.545 -2.806 -24.721 1.00 97.31 90 VAL A O 1
ATOM 639 N N . LYS A 1 91 ? -2.041 -2.935 -26.354 1.00 97.62 91 LYS A N 1
ATOM 640 C CA . LYS A 1 91 ? -2.893 -3.759 -27.212 1.00 97.62 91 LYS A CA 1
ATOM 641 C C . LYS A 1 91 ? -3.382 -5.009 -26.464 1.00 97.62 91 LYS A C 1
ATOM 643 O O . LYS A 1 91 ? -2.581 -5.771 -25.936 1.00 97.62 91 LYS A O 1
ATOM 648 N N . GLN A 1 92 ? -4.694 -5.260 -26.524 1.00 97.12 92 GLN A N 1
ATOM 649 C CA . GLN A 1 92 ? -5.381 -6.379 -25.848 1.00 97.12 92 GLN A CA 1
ATOM 650 C C . GLN A 1 92 ? -5.395 -6.297 -24.313 1.00 97.12 92 GLN A C 1
ATOM 652 O O . GLN A 1 92 ? -5.914 -7.213 -23.669 1.00 97.12 92 GLN A O 1
ATOM 657 N N . VAL A 1 93 ? -4.911 -5.199 -23.736 1.00 95.69 93 VAL A N 1
ATOM 658 C CA . VAL A 1 93 ? -5.308 -4.792 -22.394 1.00 95.69 93 VAL A CA 1
ATOM 659 C C . VAL A 1 93 ? -6.659 -4.087 -22.504 1.00 95.69 93 VAL A C 1
ATOM 661 O O . VAL A 1 93 ? -6.984 -3.438 -23.496 1.00 95.69 93 VAL A O 1
ATOM 664 N N . GLY A 1 94 ? -7.512 -4.377 -21.539 1.00 90.56 94 GLY A N 1
ATOM 665 C CA . GLY A 1 94 ? -8.852 -3.839 -21.413 1.00 90.56 94 GLY A CA 1
ATOM 666 C C . GLY A 1 94 ? -9.401 -4.225 -20.043 1.00 90.56 94 GLY A C 1
ATOM 667 O O . GLY A 1 94 ? -8.671 -4.835 -19.254 1.00 90.56 94 GLY A O 1
ATOM 668 N N . PRO A 1 95 ? -10.682 -3.949 -19.753 1.00 83.81 95 PRO A N 1
ATOM 669 C CA . PRO A 1 95 ? -11.222 -4.062 -18.397 1.00 83.81 95 PRO A CA 1
ATOM 670 C C . PRO A 1 95 ? -11.008 -5.431 -17.730 1.00 83.81 95 PRO A C 1
ATOM 672 O O . PRO A 1 95 ? -10.556 -5.494 -16.591 1.00 83.81 95 PRO A O 1
ATOM 675 N N . GLU A 1 96 ? -11.243 -6.531 -18.452 1.00 85.38 96 GLU A N 1
ATOM 676 C CA . GLU A 1 96 ? -11.037 -7.891 -17.921 1.00 85.38 96 GLU A CA 1
ATOM 677 C C . GLU A 1 96 ? -9.557 -8.210 -17.656 1.00 85.38 96 GLU A C 1
ATOM 679 O O . GLU A 1 96 ? -9.217 -8.869 -16.671 1.00 85.38 96 GLU A O 1
ATOM 684 N N . THR A 1 97 ? -8.657 -7.719 -18.514 1.00 93.69 97 THR A N 1
ATOM 685 C CA . THR A 1 97 ? -7.207 -7.875 -18.334 1.00 93.69 97 THR A CA 1
ATOM 686 C C . THR A 1 97 ? -6.736 -7.076 -17.123 1.00 93.69 97 THR A C 1
ATOM 688 O O . THR A 1 97 ? -6.034 -7.623 -16.281 1.00 93.69 97 THR A O 1
ATOM 691 N N . LEU A 1 98 ? -7.157 -5.813 -16.994 1.00 88.56 98 LEU A N 1
ATOM 692 C CA . LEU A 1 98 ? -6.819 -4.962 -15.849 1.00 88.56 98 LEU A CA 1
ATOM 693 C C . LEU A 1 98 ? -7.327 -5.550 -14.539 1.00 88.56 98 LEU A C 1
ATOM 695 O O . LEU A 1 98 ? -6.603 -5.553 -13.550 1.00 88.56 98 LEU A O 1
ATOM 699 N N . ARG A 1 99 ? -8.535 -6.113 -14.537 1.00 82.56 99 ARG A N 1
ATOM 700 C CA . ARG A 1 99 ? -9.030 -6.860 -13.385 1.00 82.56 99 ARG A CA 1
ATOM 701 C C . ARG A 1 99 ? -8.152 -8.059 -13.053 1.00 82.56 99 ARG A C 1
ATOM 703 O O . ARG A 1 99 ? -7.865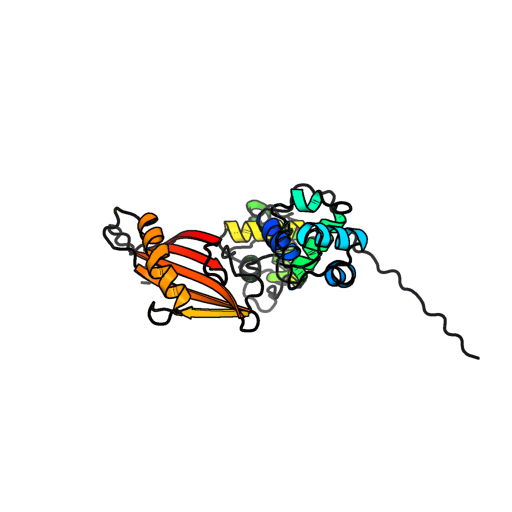 -8.283 -11.885 1.00 82.56 99 ARG A O 1
ATOM 710 N N . SER A 1 100 ? -7.792 -8.862 -14.049 1.00 88.44 100 SER A N 1
ATOM 711 C CA . SER A 1 100 ? -6.984 -10.064 -13.815 1.00 88.44 100 SER A CA 1
ATOM 712 C C . SER A 1 100 ? -5.611 -9.682 -13.257 1.00 88.44 100 SER A C 1
ATOM 714 O O . SER A 1 100 ? -5.157 -10.278 -12.287 1.00 88.44 100 SER A O 1
ATOM 716 N N . LEU A 1 101 ? -5.008 -8.614 -13.790 1.00 93.31 101 LEU A N 1
ATOM 717 C CA . LEU A 1 101 ? -3.781 -8.027 -13.255 1.00 93.31 101 LEU A CA 1
ATOM 718 C C . LEU A 1 101 ? -3.962 -7.506 -11.831 1.00 93.31 101 LEU A C 1
ATOM 720 O O . LEU A 1 101 ? -3.093 -7.743 -11.008 1.00 93.31 101 LEU A O 1
ATOM 724 N N . TYR A 1 102 ? -5.075 -6.838 -11.525 1.00 86.00 102 TYR A N 1
ATOM 725 C CA . TYR A 1 102 ? -5.385 -6.384 -10.171 1.00 86.00 102 TYR A CA 1
ATOM 726 C C . TYR A 1 102 ? -5.453 -7.565 -9.200 1.00 86.00 102 TYR A C 1
ATOM 728 O O . TYR A 1 102 ? -4.779 -7.572 -8.177 1.00 86.00 102 TYR A O 1
ATOM 736 N N . LEU A 1 103 ? -6.242 -8.593 -9.525 1.00 82.06 103 LEU A N 1
ATOM 737 C CA . LEU A 1 103 ? -6.380 -9.777 -8.677 1.00 82.06 103 LEU A CA 1
ATOM 738 C C . LEU A 1 103 ? -5.038 -10.489 -8.493 1.00 82.06 103 LEU A C 1
ATOM 740 O O . LEU A 1 103 ? -4.728 -10.927 -7.389 1.00 82.06 103 LEU A O 1
ATOM 744 N N . CYS A 1 104 ? -4.228 -10.557 -9.549 1.00 88.31 104 CYS A N 1
ATOM 745 C CA . CYS A 1 104 ? -2.892 -11.125 -9.461 1.00 88.31 104 CYS A CA 1
ATOM 746 C C . CYS A 1 104 ? -1.969 -10.267 -8.586 1.00 88.31 104 CYS A C 1
ATOM 748 O O . CYS A 1 104 ? -1.342 -10.778 -7.668 1.00 88.31 104 CYS A O 1
ATOM 750 N N . ALA A 1 105 ? -1.951 -8.949 -8.786 1.00 88.44 105 ALA A N 1
ATOM 751 C CA . ALA A 1 105 ? -1.189 -8.020 -7.961 1.00 88.44 105 ALA A CA 1
ATOM 752 C C . ALA A 1 105 ? -1.567 -8.145 -6.474 1.00 88.44 105 ALA A C 1
ATOM 754 O O . ALA A 1 105 ? -0.681 -8.173 -5.626 1.00 88.44 105 ALA A O 1
ATOM 755 N N . ALA A 1 106 ? -2.856 -8.288 -6.146 1.00 78.38 106 ALA A N 1
ATOM 756 C CA . ALA A 1 106 ? -3.306 -8.562 -4.780 1.00 78.38 106 ALA A CA 1
ATOM 757 C C . ALA A 1 106 ? -2.807 -9.918 -4.264 1.00 78.38 106 ALA A C 1
ATOM 759 O O . ALA A 1 106 ? -2.330 -10.000 -3.137 1.00 78.38 106 ALA A O 1
ATOM 760 N N . ALA A 1 107 ? -2.879 -10.972 -5.082 1.00 79.69 107 ALA A N 1
ATOM 761 C CA . ALA A 1 107 ? -2.403 -12.307 -4.715 1.00 79.69 107 ALA A CA 1
ATOM 762 C C . ALA A 1 107 ? -0.883 -12.372 -4.474 1.00 79.69 107 ALA A C 1
ATOM 764 O O . ALA A 1 107 ? -0.417 -13.273 -3.779 1.00 79.69 107 ALA A O 1
ATOM 765 N N . HIS A 1 108 ? -0.129 -11.419 -5.027 1.00 79.00 108 HIS A N 1
ATOM 766 C CA . HIS A 1 108 ? 1.310 -11.253 -4.820 1.00 79.00 108 HIS A CA 1
ATOM 767 C C . HIS A 1 108 ? 1.656 -10.109 -3.850 1.00 79.00 108 HIS A C 1
ATOM 769 O O . HIS A 1 108 ? 2.801 -9.665 -3.824 1.00 79.00 108 HIS A O 1
ATOM 775 N N . ASP A 1 109 ? 0.683 -9.626 -3.067 1.00 75.00 109 ASP A N 1
ATOM 776 C CA . ASP A 1 109 ? 0.853 -8.583 -2.044 1.00 75.00 109 ASP A CA 1
ATOM 777 C C . ASP A 1 109 ? 1.405 -7.236 -2.585 1.00 75.00 109 ASP A C 1
ATOM 779 O O . ASP A 1 109 ? 2.051 -6.474 -1.865 1.00 75.00 109 ASP A O 1
ATOM 783 N N . TYR A 1 110 ? 1.146 -6.909 -3.859 1.00 76.94 110 TYR A N 1
ATOM 784 C CA . TYR A 1 110 ? 1.451 -5.588 -4.440 1.00 76.94 110 TYR A CA 1
ATOM 785 C C . TYR A 1 110 ? 0.325 -4.581 -4.242 1.00 76.94 110 TYR A C 1
ATOM 787 O O . TYR A 1 110 ? 0.565 -3.373 -4.260 1.00 76.94 110 TYR A O 1
ATOM 795 N N . LEU A 1 111 ? -0.910 -5.061 -4.104 1.00 73.81 111 LEU A N 1
ATOM 796 C CA . LEU A 1 111 ? -2.034 -4.205 -3.751 1.00 73.81 111 LEU A CA 1
ATOM 797 C C . LEU A 1 111 ? -2.145 -4.116 -2.239 1.00 73.81 111 LEU A C 1
ATOM 799 O O . LEU A 1 111 ? -1.894 -5.091 -1.537 1.00 73.81 111 LEU A O 1
ATOM 803 N N . PHE A 1 112 ? -2.547 -2.937 -1.764 1.00 63.44 112 PHE A N 1
ATOM 804 C CA . PHE A 1 112 ? -2.655 -2.628 -0.342 1.00 63.44 112 PHE A CA 1
ATOM 805 C C . PHE A 1 112 ? -1.299 -2.766 0.362 1.00 63.44 112 PHE A C 1
ATOM 807 O O . PHE A 1 112 ? -1.091 -3.656 1.183 1.00 63.44 112 PHE A O 1
ATOM 814 N N . ALA A 1 113 ? -0.382 -1.838 0.063 1.00 56.03 113 ALA A N 1
ATOM 815 C CA . ALA A 1 113 ? 0.911 -1.731 0.745 1.00 56.03 113 ALA A CA 1
ATOM 816 C C . ALA A 1 113 ? 0.772 -1.710 2.281 1.00 56.03 113 ALA A C 1
ATOM 818 O O . ALA A 1 113 ? 1.703 -2.093 2.973 1.00 56.03 113 ALA A O 1
ATOM 819 N N . ASP A 1 114 ? -0.410 -1.370 2.810 1.00 68.12 114 ASP A N 1
ATOM 820 C CA . ASP A 1 114 ? -0.763 -1.640 4.199 1.00 68.12 114 ASP A CA 1
ATOM 821 C C . ASP A 1 114 ? -2.025 -2.510 4.337 1.00 68.12 114 ASP A C 1
ATOM 823 O O . ASP A 1 114 ? -3.055 -2.106 4.880 1.00 68.12 114 ASP A O 1
ATOM 827 N N . ARG A 1 115 ? -1.955 -3.750 3.833 1.00 77.19 115 ARG A N 1
ATOM 828 C CA . ARG A 1 115 ? -2.938 -4.811 4.116 1.00 77.19 115 ARG A CA 1
ATOM 829 C C . ARG A 1 115 ? -3.232 -4.894 5.610 1.00 77.19 115 ARG A C 1
ATOM 831 O O . ARG A 1 115 ? -4.368 -5.157 5.998 1.00 77.19 115 ARG A O 1
ATOM 838 N N . ARG A 1 116 ? -2.207 -4.690 6.441 1.00 79.75 116 ARG A N 1
ATOM 839 C CA . ARG A 1 116 ? -2.346 -4.700 7.890 1.00 79.75 116 ARG A CA 1
ATOM 840 C C . ARG A 1 116 ? -3.221 -3.540 8.358 1.00 79.75 116 ARG A C 1
ATOM 842 O O . ARG A 1 116 ? -4.167 -3.805 9.082 1.00 79.75 116 ARG A O 1
ATOM 849 N N . GLY A 1 117 ? -2.981 -2.329 7.873 1.00 84.62 117 GLY A N 1
ATOM 850 C CA . GLY A 1 117 ? -3.793 -1.142 8.127 1.00 84.62 117 GLY A CA 1
ATOM 851 C C . GLY A 1 117 ? -5.252 -1.309 7.714 1.00 84.62 117 GLY A C 1
ATOM 852 O O . GLY A 1 117 ? -6.152 -1.022 8.497 1.00 84.62 117 GLY A O 1
ATOM 853 N N . LEU A 1 118 ? -5.520 -1.870 6.531 1.00 89.19 118 LEU A N 1
ATOM 854 C CA . LEU A 1 118 ? -6.894 -2.178 6.114 1.00 89.19 118 LEU A CA 1
ATOM 855 C C . LEU A 1 118 ? -7.565 -3.200 7.050 1.00 89.19 118 LEU A C 1
ATOM 857 O O . LEU A 1 118 ? -8.721 -3.015 7.428 1.00 89.19 118 LEU A O 1
ATOM 861 N N . LEU A 1 119 ? -6.858 -4.263 7.442 1.00 92.50 119 LEU A N 1
ATOM 862 C CA . LEU A 1 119 ? -7.395 -5.261 8.373 1.00 92.50 119 LEU A CA 1
ATOM 863 C C . LEU A 1 119 ? -7.586 -4.695 9.783 1.00 92.50 119 LEU A C 1
ATOM 865 O O . LEU A 1 119 ? -8.605 -4.968 10.410 1.00 92.50 119 LEU A O 1
ATOM 869 N N . ASP A 1 120 ? -6.650 -3.883 10.269 1.00 91.69 120 ASP A N 1
ATOM 870 C CA . ASP A 1 120 ? -6.755 -3.187 11.551 1.00 91.69 120 ASP A CA 1
ATOM 871 C C . ASP A 1 120 ? -7.942 -2.210 11.537 1.00 91.69 120 ASP A C 1
ATOM 873 O O . ASP A 1 120 ? -8.676 -2.145 12.520 1.00 91.69 120 ASP A O 1
ATOM 877 N N . PHE A 1 121 ? -8.201 -1.536 10.410 1.00 95.06 121 PHE A N 1
ATOM 878 C CA . PHE A 1 121 ? -9.386 -0.701 10.216 1.00 95.06 121 PHE A CA 1
ATOM 879 C C . PHE A 1 121 ? -10.684 -1.501 10.324 1.00 95.06 121 PHE A C 1
ATOM 881 O O . PHE A 1 121 ? -11.519 -1.192 11.172 1.00 95.06 121 PHE A O 1
ATOM 888 N N . VAL A 1 122 ? -10.878 -2.533 9.494 1.00 96.88 122 VAL A N 1
ATOM 889 C CA . VAL A 1 122 ? -12.154 -3.276 9.493 1.00 96.88 122 VAL A CA 1
ATOM 890 C C . VAL A 1 122 ? -12.391 -4.022 10.807 1.00 96.88 122 VAL A C 1
ATOM 892 O O . VAL A 1 122 ? -13.543 -4.192 11.213 1.00 96.88 122 VAL A O 1
ATOM 895 N N . ASN A 1 123 ? -11.317 -4.417 11.497 1.00 97.62 123 ASN A N 1
ATOM 896 C CA . ASN A 1 123 ? -11.375 -5.062 12.804 1.00 97.62 123 ASN A CA 1
ATOM 897 C C . ASN A 1 123 ? -11.520 -4.088 13.978 1.00 97.62 123 ASN A C 1
ATOM 899 O O . ASN A 1 123 ? -11.754 -4.552 15.092 1.00 97.62 123 ASN A O 1
ATOM 903 N N . ASP A 1 124 ? -11.417 -2.773 13.770 1.00 97.19 124 ASP A N 1
ATOM 904 C CA . ASP A 1 124 ? -11.670 -1.789 14.817 1.00 97.19 124 ASP A CA 1
ATOM 905 C C . ASP A 1 124 ? -13.178 -1.495 14.918 1.00 97.19 124 ASP A C 1
ATOM 907 O O . ASP A 1 124 ? -13.735 -0.796 14.069 1.00 97.19 124 ASP A O 1
ATOM 911 N N . PRO A 1 125 ? -13.876 -1.965 15.967 1.00 97.06 125 PRO A N 1
ATOM 912 C CA . PRO A 1 125 ? -15.305 -1.719 16.114 1.00 97.06 125 PRO A CA 1
ATOM 913 C C . PRO A 1 125 ? -15.663 -0.252 16.365 1.00 97.06 125 PRO A C 1
ATOM 915 O O . PRO A 1 125 ? -16.818 0.120 16.172 1.00 97.06 125 PRO A O 1
ATOM 918 N N . ALA A 1 126 ? -14.711 0.577 16.806 1.00 95.69 126 ALA A N 1
ATOM 919 C CA . ALA A 1 126 ? -14.917 2.012 16.969 1.00 95.69 126 ALA A CA 1
ATOM 920 C C . ALA A 1 126 ? -14.693 2.785 15.660 1.00 95.69 126 ALA A C 1
ATOM 922 O O . ALA A 1 126 ? -15.289 3.846 15.480 1.00 95.69 126 ALA A O 1
ATOM 923 N N . GLY A 1 127 ? -13.839 2.268 14.770 1.00 93.19 127 GLY A N 1
ATOM 924 C CA . GLY A 1 127 ? -13.516 2.876 13.477 1.00 93.19 127 GLY A CA 1
ATOM 925 C C . GLY A 1 127 ? -14.395 2.395 12.321 1.00 93.19 127 GLY A C 1
ATOM 926 O O . GLY A 1 127 ? -14.708 3.174 11.427 1.00 93.19 127 GLY A O 1
ATOM 927 N N . ALA A 1 128 ? -14.825 1.134 12.343 1.00 97.12 128 ALA A N 1
ATOM 928 C CA . ALA A 1 128 ? -15.555 0.471 11.265 1.00 97.12 128 ALA A CA 1
ATOM 929 C C . ALA A 1 128 ? -16.931 -0.036 11.731 1.00 97.12 128 ALA A C 1
ATOM 931 O O . ALA A 1 128 ? -17.236 -1.230 11.665 1.00 97.12 128 ALA A O 1
ATOM 932 N N . ASP A 1 129 ? -17.776 0.864 12.232 1.00 97.81 129 ASP A N 1
ATOM 933 C CA . ASP A 1 129 ? -19.197 0.582 12.457 1.00 97.81 129 ASP A CA 1
ATOM 934 C C . ASP A 1 129 ? -20.028 0.751 11.169 1.00 97.81 129 ASP A C 1
ATOM 936 O O . ASP A 1 129 ? -19.548 1.248 10.148 1.00 97.81 1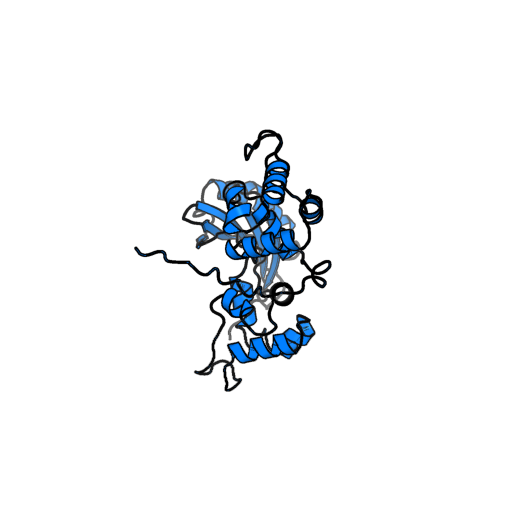29 ASP A O 1
ATOM 940 N N . VAL A 1 130 ? -21.294 0.311 11.188 1.00 97.94 130 VAL A N 1
ATOM 941 C CA . VAL A 1 130 ? -22.160 0.349 9.991 1.00 97.94 130 VAL A CA 1
ATOM 942 C C . VAL A 1 130 ? -22.328 1.774 9.460 1.00 97.94 130 VAL A C 1
ATOM 944 O O . VAL A 1 130 ? -22.321 1.962 8.246 1.00 97.94 130 VAL A O 1
ATOM 947 N N . ASP A 1 131 ? -22.454 2.764 10.344 1.00 98.06 131 ASP A N 1
ATOM 948 C CA . ASP A 1 131 ? -22.672 4.161 9.958 1.00 98.06 131 ASP A CA 1
ATOM 949 C C . ASP A 1 131 ? -21.422 4.755 9.296 1.00 98.06 131 ASP A C 1
ATOM 951 O O . ASP A 1 131 ? -21.530 5.505 8.323 1.00 98.06 131 ASP A O 1
ATOM 955 N N . THR A 1 132 ? -20.231 4.397 9.777 1.00 97.56 132 THR A N 1
ATOM 956 C CA . THR A 1 132 ? -18.962 4.827 9.186 1.00 97.56 132 THR A CA 1
ATOM 957 C C 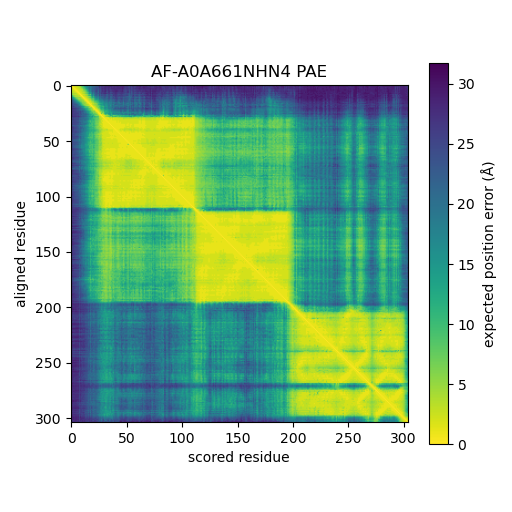. THR A 1 132 ? -18.735 4.141 7.847 1.00 97.56 132 THR A C 1
ATOM 959 O O . THR A 1 132 ? -18.445 4.817 6.861 1.00 97.56 132 THR A O 1
ATOM 962 N N . LEU A 1 133 ? -18.939 2.825 7.773 1.00 97.75 133 LEU A N 1
ATOM 963 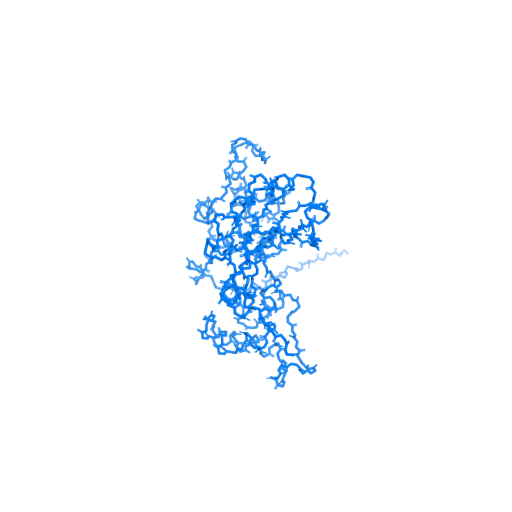C CA . LEU A 1 133 ? -18.773 2.053 6.543 1.00 97.75 133 LEU A CA 1
ATOM 964 C C . LEU A 1 133 ? -19.753 2.494 5.438 1.00 97.75 133 LEU A C 1
ATOM 966 O O . LEU A 1 133 ? -19.335 2.739 4.309 1.00 97.75 133 LEU A O 1
ATOM 970 N N . ASP A 1 134 ? -21.040 2.641 5.751 1.00 98.06 134 ASP A N 1
ATOM 971 C CA . ASP A 1 134 ? -22.073 3.081 4.799 1.00 98.06 134 ASP A CA 1
ATOM 972 C C . ASP A 1 134 ? -21.933 4.578 4.474 1.00 98.06 134 ASP A C 1
ATOM 974 O O . ASP A 1 134 ? -21.831 4.984 3.318 1.00 98.06 134 ASP A O 1
ATOM 978 N N . GLY A 1 135 ? -21.857 5.424 5.503 1.00 96.56 135 GLY A N 1
ATOM 979 C CA . GLY A 1 135 ? -21.900 6.873 5.347 1.00 96.56 135 GLY A CA 1
ATOM 980 C C . GLY A 1 135 ? -20.576 7.497 4.914 1.00 96.56 135 GLY A C 1
ATOM 981 O O . GLY A 1 135 ? -20.547 8.267 3.953 1.00 96.56 135 GLY A O 1
ATOM 982 N N . ARG A 1 136 ? -19.483 7.211 5.632 1.00 95.44 136 ARG A N 1
ATOM 983 C CA . ARG A 1 136 ? -18.171 7.833 5.380 1.00 95.44 136 ARG A CA 1
ATOM 984 C C . ARG A 1 136 ? -17.404 7.108 4.283 1.00 95.44 136 ARG A C 1
ATOM 986 O O . ARG A 1 136 ? -16.913 7.763 3.370 1.00 95.44 136 ARG A O 1
ATOM 993 N N . CYS A 1 137 ? -17.339 5.781 4.347 1.00 94.50 137 CYS A N 1
ATOM 994 C CA . CYS A 1 137 ? -16.623 4.977 3.356 1.00 94.50 137 CYS A CA 1
ATOM 995 C C . CYS A 1 137 ? -17.435 4.749 2.072 1.00 94.50 137 CYS A C 1
ATOM 997 O O . CYS A 1 137 ? -16.921 4.173 1.114 1.00 94.50 137 CYS A O 1
ATOM 999 N N . ALA A 1 138 ? -18.694 5.206 2.040 1.00 95.31 138 ALA A N 1
ATOM 1000 C CA . ALA A 1 138 ? -19.601 5.080 0.904 1.00 95.31 138 ALA A CA 1
ATOM 1001 C C . ALA A 1 138 ? -19.795 3.626 0.430 1.00 95.31 138 ALA A C 1
ATOM 1003 O O . ALA A 1 138 ? -20.031 3.386 -0.762 1.00 95.31 138 ALA A O 1
ATOM 1004 N N . LEU A 1 139 ? -19.692 2.654 1.344 1.00 95.81 139 LEU A N 1
ATOM 1005 C CA . LEU A 1 139 ? -20.062 1.278 1.049 1.00 95.81 139 LEU A CA 1
ATOM 1006 C C . LEU A 1 139 ? -21.570 1.168 0.890 1.00 95.81 139 LEU A C 1
ATOM 1008 O O . LEU A 1 139 ? -22.351 1.928 1.454 1.00 95.81 139 LEU A O 1
ATOM 1012 N N . ARG A 1 140 ? -22.006 0.140 0.168 1.00 96.69 140 ARG A N 1
ATOM 1013 C CA . ARG A 1 140 ? -23.419 -0.214 0.193 1.00 96.69 140 ARG A CA 1
ATOM 1014 C C . ARG A 1 140 ? -23.819 -0.660 1.600 1.00 96.69 140 ARG A C 1
ATOM 1016 O O . ARG A 1 140 ? -23.105 -1.433 2.243 1.00 96.69 140 ARG A O 1
ATOM 1023 N N . SER A 1 141 ? -25.012 -0.257 2.034 1.00 97.75 141 SER A N 1
ATOM 1024 C CA . SER A 1 141 ? -25.535 -0.577 3.365 1.00 97.75 141 SER A CA 1
ATOM 1025 C C . SER A 1 141 ? -25.621 -2.078 3.664 1.00 97.75 141 SER A C 1
ATOM 1027 O O . SER A 1 141 ? -25.683 -2.465 4.827 1.00 97.75 141 SER A O 1
ATOM 1029 N N . ASP A 1 142 ? -25.740 -2.943 2.652 1.00 97.69 142 ASP A N 1
ATOM 1030 C CA . ASP A 1 142 ? -25.699 -4.401 2.820 1.00 97.69 142 ASP A CA 1
ATOM 1031 C C . ASP A 1 142 ? -24.275 -4.915 3.043 1.00 97.69 142 ASP A C 1
ATOM 1033 O O . ASP A 1 142 ? -24.059 -5.611 4.031 1.00 97.69 142 ASP A O 1
ATOM 1037 N N . SER A 1 143 ? -23.306 -4.502 2.224 1.00 97.44 143 SER A N 1
ATOM 1038 C CA . SER A 1 143 ? -21.886 -4.829 2.422 1.00 97.44 143 SER A CA 1
ATOM 1039 C C . SER A 1 143 ? -21.389 -4.377 3.802 1.00 97.44 143 SER A C 1
ATOM 1041 O O . SER A 1 143 ? -20.815 -5.176 4.536 1.00 97.44 143 SER A O 1
ATOM 1043 N N . ALA A 1 144 ? -21.686 -3.135 4.207 1.00 98.31 144 ALA A N 1
ATOM 1044 C CA . ALA A 1 144 ? -21.310 -2.596 5.520 1.00 98.31 144 ALA A CA 1
ATOM 1045 C C . ALA A 1 144 ? -21.869 -3.434 6.684 1.00 98.31 144 ALA A C 1
ATOM 1047 O O . ALA A 1 144 ? -21.143 -3.793 7.610 1.00 98.31 144 ALA A O 1
ATOM 1048 N N . ARG A 1 145 ? -23.158 -3.799 6.621 1.00 98.38 145 ARG A N 1
ATOM 1049 C CA . ARG A 1 145 ? -23.793 -4.655 7.636 1.00 98.38 145 ARG A CA 1
ATOM 1050 C C . ARG A 1 145 ? -23.209 -6.061 7.658 1.00 98.38 145 ARG A C 1
ATOM 1052 O O . ARG A 1 145 ? -23.056 -6.610 8.741 1.00 98.38 145 ARG A O 1
ATOM 1059 N N . ASN A 1 146 ? -22.898 -6.632 6.498 1.00 98.31 146 ASN A N 1
ATOM 1060 C CA . ASN A 1 146 ? -22.339 -7.977 6.407 1.00 98.31 146 ASN A CA 1
ATOM 1061 C C . ASN A 1 146 ? -20.914 -8.038 6.974 1.00 98.31 146 ASN A C 1
ATOM 1063 O O . ASN A 1 146 ? -20.604 -8.985 7.689 1.00 98.31 146 ASN A O 1
ATOM 1067 N N . ILE A 1 147 ? -20.088 -7.013 6.736 1.00 98.25 147 ILE A N 1
ATOM 1068 C CA . ILE A 1 147 ? -18.743 -6.899 7.326 1.00 98.25 147 ILE A CA 1
ATOM 1069 C C . ILE A 1 147 ? -18.833 -6.853 8.856 1.00 98.25 147 ILE A C 1
ATOM 1071 O O . ILE A 1 147 ? -18.189 -7.650 9.535 1.00 98.25 147 ILE A O 1
ATOM 1075 N N . VAL A 1 148 ? -19.671 -5.966 9.404 1.00 98.44 148 VAL A N 1
ATOM 1076 C CA . VAL A 1 148 ? -19.840 -5.824 10.862 1.00 98.44 148 VAL A CA 1
ATOM 1077 C C . VAL A 1 148 ? -20.421 -7.093 11.484 1.00 98.44 148 VAL A C 1
ATOM 1079 O O . VAL A 1 148 ? -19.937 -7.538 12.517 1.00 98.44 148 VAL A O 1
ATOM 1082 N N . ALA A 1 149 ? -21.421 -7.713 10.850 1.00 98.12 149 ALA A N 1
ATOM 1083 C CA . ALA A 1 149 ? -22.024 -8.951 11.345 1.00 98.12 149 ALA A CA 1
ATOM 1084 C C . ALA A 1 149 ? -21.062 -10.149 11.305 1.00 98.12 149 ALA A C 1
ATOM 1086 O O . ALA A 1 149 ? -21.165 -11.033 12.150 1.00 98.12 149 ALA A O 1
ATOM 1087 N N . HIS A 1 150 ? -20.146 -10.195 10.332 1.00 98.38 150 HIS A N 1
ATOM 1088 C CA . HIS A 1 150 ? -19.078 -11.196 10.302 1.00 98.38 150 HIS A CA 1
ATOM 1089 C C . HIS A 1 150 ? -18.107 -10.983 11.464 1.00 98.38 150 HIS A C 1
ATOM 1091 O O . HIS A 1 150 ? -17.873 -11.916 12.226 1.00 98.38 150 HIS A O 1
ATOM 1097 N N . ARG A 1 151 ? -17.615 -9.748 11.645 1.00 98.31 151 ARG A N 1
ATOM 1098 C CA . ARG A 1 151 ? -16.663 -9.390 12.707 1.00 98.31 151 ARG A CA 1
ATOM 1099 C C . ARG A 1 151 ? -17.224 -9.608 14.112 1.00 98.31 151 ARG A C 1
ATOM 1101 O O . ARG A 1 151 ? -16.565 -10.238 14.930 1.00 98.31 151 ARG A O 1
ATOM 1108 N N . ASP A 1 152 ? -18.417 -9.085 14.386 1.00 98.25 152 ASP A N 1
ATOM 1109 C CA . ASP A 1 152 ? -19.018 -9.043 15.732 1.00 98.25 152 ASP A CA 1
ATOM 1110 C C . ASP A 1 152 ? -19.842 -10.301 16.062 1.00 98.25 152 ASP A C 1
ATOM 1112 O O . ASP A 1 152 ? -20.486 -10.372 17.106 1.00 98.25 152 ASP A O 1
ATOM 1116 N N . GLY A 1 153 ? -19.883 -11.277 15.153 1.00 97.94 153 GLY A N 1
ATOM 1117 C CA . GLY A 1 153 ? -20.578 -12.538 15.366 1.00 97.94 153 GLY A CA 1
ATOM 1118 C C . GLY A 1 153 ? -22.110 -12.437 15.520 1.00 97.94 153 GLY A C 1
ATOM 1119 O O . GLY A 1 153 ? -22.735 -11.390 15.315 1.00 97.94 153 GLY A O 1
ATOM 1120 N N . PRO A 1 154 ? -22.770 -13.569 15.838 1.00 97.62 154 PRO A N 1
ATOM 1121 C CA . PRO A 1 154 ? -24.219 -13.655 16.026 1.00 97.62 154 PRO A CA 1
ATOM 1122 C C . PRO A 1 154 ? -24.835 -12.713 17.066 1.00 97.62 154 PRO A C 1
ATOM 1124 O O . PRO A 1 154 ? -26.016 -12.372 16.925 1.00 97.62 154 PRO A O 1
ATOM 1127 N N . ASP A 1 155 ? -24.117 -12.347 18.129 1.00 97.38 155 ASP A N 1
ATOM 1128 C CA . ASP A 1 155 ? -24.651 -11.466 19.171 1.00 97.38 155 ASP A CA 1
ATOM 1129 C C . ASP A 1 155 ? -24.557 -9.964 18.821 1.00 97.38 155 ASP A C 1
ATOM 1131 O O . ASP A 1 155 ? -25.278 -9.147 19.415 1.00 97.38 155 ASP A O 1
ATOM 1135 N N . GLY A 1 156 ? -23.756 -9.629 17.800 1.00 96.94 156 GLY A N 1
ATOM 1136 C CA . GLY A 1 156 ? -23.576 -8.288 17.252 1.00 96.94 156 GLY A CA 1
ATOM 1137 C C . GLY A 1 156 ? -22.885 -7.324 18.212 1.00 96.94 156 GLY A C 1
ATOM 1138 O O . GLY A 1 156 ? -23.141 -6.117 18.147 1.00 96.94 156 GLY A O 1
ATOM 1139 N N . ARG A 1 157 ? -22.097 -7.832 19.164 1.00 97.25 157 ARG A N 1
ATOM 1140 C CA . ARG A 1 157 ? -21.377 -7.029 20.150 1.00 97.25 157 ARG A CA 1
ATOM 1141 C C . ARG A 1 157 ? -19.877 -7.276 20.022 1.00 97.25 157 ARG A C 1
ATOM 1143 O O . ARG A 1 157 ? -19.426 -8.379 20.294 1.00 97.25 157 ARG A O 1
ATOM 1150 N N . PRO A 1 158 ? -19.084 -6.231 19.758 1.00 95.19 158 PRO A N 1
ATOM 1151 C CA . PRO A 1 158 ? -17.641 -6.384 19.705 1.00 95.19 158 PRO A CA 1
ATOM 1152 C C . PRO A 1 158 ? -17.048 -6.703 21.084 1.00 95.19 158 PRO A C 1
ATOM 1154 O O . PRO A 1 158 ? -17.512 -6.219 22.125 1.00 95.19 158 PRO A O 1
ATOM 1157 N N . GLY A 1 159 ? -15.962 -7.464 21.078 1.00 94.06 159 GLY A N 1
ATOM 1158 C CA . GLY A 1 159 ? -15.240 -7.959 22.243 1.00 94.06 159 GLY A CA 1
ATOM 1159 C C . GLY A 1 159 ? -15.870 -9.189 22.900 1.00 94.06 159 GLY A C 1
ATOM 1160 O O . GLY A 1 159 ? -15.578 -9.445 24.076 1.00 94.06 159 GLY A O 1
ATOM 1161 N N . THR A 1 160 ? -16.753 -9.917 22.214 1.00 97.56 160 THR A N 1
ATOM 1162 C CA . THR A 1 160 ? -17.407 -11.114 22.759 1.00 97.56 160 THR A CA 1
ATOM 1163 C C . THR A 1 160 ? -16.756 -12.408 22.276 1.00 97.56 160 THR A C 1
ATOM 1165 O O . THR A 1 160 ? -15.702 -12.413 21.647 1.00 97.56 160 THR A O 1
ATOM 1168 N N . ALA A 1 161 ? -17.291 -13.547 22.723 1.00 97.81 161 ALA A N 1
ATOM 1169 C CA . ALA A 1 161 ? -16.670 -14.847 22.476 1.00 97.81 161 ALA A CA 1
ATOM 1170 C C . ALA A 1 161 ? -16.976 -15.403 21.078 1.00 97.81 161 ALA A C 1
ATOM 1172 O O . ALA A 1 161 ? -16.330 -16.367 20.669 1.00 97.81 161 ALA A O 1
ATOM 1173 N N . ASP A 1 162 ? -17.987 -14.860 20.404 1.00 97.75 162 ASP A N 1
ATOM 1174 C CA . ASP A 1 162 ? -18.429 -15.252 19.069 1.00 97.75 162 ASP A CA 1
ATOM 1175 C C . ASP A 1 162 ? -17.977 -14.296 17.961 1.00 97.75 162 ASP A C 1
ATOM 1177 O O . ASP A 1 162 ? -18.281 -14.559 16.797 1.00 97.75 162 ASP A O 1
ATOM 1181 N N . ASP A 1 163 ? -17.206 -13.263 18.306 1.00 98.12 163 ASP A N 1
ATOM 1182 C CA . ASP A 1 163 ? -16.493 -12.424 17.349 1.00 98.12 163 ASP A CA 1
ATOM 1183 C C . ASP A 1 163 ? -15.598 -13.270 16.432 1.00 98.12 163 ASP A C 1
ATOM 1185 O O . ASP A 1 163 ? -14.927 -14.215 16.866 1.00 98.12 163 ASP A O 1
ATOM 1189 N N . ASN A 1 164 ? -15.542 -12.877 15.164 1.00 97.88 164 ASN A N 1
ATOM 1190 C CA . ASN A 1 164 ? -14.673 -13.457 14.152 1.00 97.88 164 ASN A CA 1
ATOM 1191 C C . ASN A 1 164 ? -13.940 -12.329 13.403 1.00 97.88 164 ASN A C 1
ATOM 1193 O O . ASN A 1 164 ? -14.371 -11.939 12.314 1.00 97.88 164 ASN A O 1
ATOM 1197 N N . PRO A 1 165 ? -12.887 -11.739 14.004 1.00 97.69 165 PRO A N 1
ATOM 1198 C CA . PRO A 1 165 ? -12.102 -10.707 13.338 1.00 97.69 165 PRO A CA 1
ATOM 1199 C C . PRO A 1 165 ? -11.465 -11.263 12.062 1.00 97.69 165 PRO A C 1
ATOM 1201 O O . PRO A 1 165 ? -11.091 -12.429 12.012 1.00 97.69 165 PRO A O 1
ATOM 1204 N N . PHE A 1 166 ? -11.316 -10.411 11.053 1.00 96.69 166 PHE A N 1
ATOM 1205 C CA . PHE A 1 166 ? -10.711 -10.775 9.779 1.00 96.69 166 PHE A CA 1
ATOM 1206 C C . PHE A 1 166 ? -9.219 -11.067 9.948 1.00 96.69 166 PHE A C 1
ATOM 1208 O O . PHE A 1 166 ? -8.453 -10.182 10.346 1.00 96.69 166 PHE A O 1
ATOM 1215 N N . ASP A 1 167 ? -8.802 -12.276 9.591 1.00 89.19 167 ASP A N 1
ATOM 1216 C CA . ASP A 1 167 ? -7.400 -12.699 9.612 1.00 89.19 167 ASP A CA 1
ATOM 1217 C C . ASP A 1 167 ? -6.661 -12.272 8.330 1.00 89.19 167 ASP A C 1
ATOM 1219 O O . ASP A 1 167 ? -5.454 -11.999 8.337 1.00 89.19 167 ASP A O 1
ATOM 1223 N N . ASP A 1 168 ? -7.382 -12.199 7.208 1.00 83.25 168 ASP A N 1
ATOM 1224 C CA . ASP A 1 168 ? -6.838 -11.840 5.906 1.00 83.25 168 ASP A CA 1
ATOM 1225 C C . ASP A 1 168 ? -7.850 -11.171 4.957 1.00 83.25 168 ASP A C 1
ATOM 1227 O O . ASP A 1 168 ? -9.046 -11.068 5.227 1.00 83.25 168 ASP A O 1
ATOM 1231 N N . LEU A 1 169 ? -7.347 -10.664 3.824 1.00 82.06 169 LEU A N 1
ATOM 1232 C CA . LEU A 1 169 ? -8.187 -10.013 2.814 1.00 82.06 169 LEU A CA 1
ATOM 1233 C C . LEU A 1 169 ? -9.056 -11.003 2.035 1.00 82.06 169 LEU A C 1
ATOM 1235 O O . LEU A 1 169 ? -10.065 -10.584 1.478 1.00 82.06 169 LEU A O 1
ATOM 1239 N N . ALA A 1 170 ? -8.687 -12.286 1.980 1.00 80.81 170 ALA A N 1
ATOM 1240 C CA . ALA A 1 170 ? -9.497 -13.289 1.299 1.00 80.81 170 ALA A CA 1
ATOM 1241 C C . ALA A 1 170 ? -10.763 -13.600 2.110 1.00 80.81 170 ALA A C 1
ATOM 1243 O O . ALA A 1 170 ? -11.832 -13.784 1.535 1.00 80.81 170 ALA A O 1
ATOM 1244 N N . GLU A 1 171 ? -10.665 -13.600 3.439 1.00 91.88 171 GLU A N 1
ATOM 1245 C CA . GLU A 1 171 ? -11.811 -13.665 4.337 1.00 91.88 171 GLU A CA 1
ATOM 1246 C C . GLU A 1 171 ? -12.727 -12.449 4.158 1.00 91.88 171 GLU A C 1
ATOM 1248 O O . GLU A 1 171 ? -13.936 -12.618 4.006 1.00 91.88 171 GLU A O 1
ATOM 1253 N N . LEU A 1 172 ? -12.158 -11.239 4.098 1.00 94.00 172 LEU A N 1
ATOM 1254 C CA . LEU A 1 172 ? -12.918 -10.006 3.873 1.00 94.00 172 LEU A CA 1
ATOM 1255 C C . LEU A 1 172 ? -13.611 -9.982 2.498 1.00 94.00 172 LEU A C 1
ATOM 1257 O O . LEU A 1 172 ? -14.792 -9.649 2.421 1.00 94.00 172 LEU A O 1
ATOM 1261 N N . ASP A 1 173 ? -12.916 -10.370 1.425 1.00 87.31 173 ASP A N 1
ATOM 1262 C CA . ASP A 1 173 ? -13.488 -10.515 0.073 1.00 87.31 173 ASP A CA 1
ATOM 1263 C C . ASP A 1 173 ? -14.550 -11.627 0.005 1.00 87.31 173 ASP A C 1
ATOM 1265 O O . ASP A 1 173 ? -15.478 -11.571 -0.798 1.00 87.31 173 ASP A O 1
ATOM 1269 N N . GLY A 1 174 ? -14.451 -12.631 0.880 1.00 89.88 174 GLY A N 1
ATOM 1270 C CA . GLY A 1 174 ? -15.413 -13.726 0.992 1.00 89.88 174 GLY A CA 1
ATOM 1271 C C . GLY A 1 174 ? -16.756 -13.336 1.619 1.00 89.88 174 GLY A C 1
ATOM 1272 O O . GLY A 1 174 ? -17.706 -14.125 1.552 1.00 89.88 174 GLY A O 1
ATOM 1273 N N . VAL A 1 175 ? -16.866 -12.147 2.220 1.00 96.38 175 VAL A N 1
ATOM 1274 C CA . VAL A 1 175 ? -18.114 -11.653 2.813 1.00 96.38 175 VAL A CA 1
ATOM 1275 C C . VAL A 1 175 ? -19.135 -11.354 1.715 1.00 96.38 175 VAL A C 1
ATOM 1277 O O . VAL A 1 175 ? -18.840 -10.728 0.700 1.00 96.38 175 VAL A O 1
ATOM 1280 N N . GLU A 1 176 ? -20.386 -11.773 1.922 1.00 96.00 176 GLU A N 1
ATOM 1281 C CA . GLU A 1 176 ? -21.450 -11.562 0.939 1.00 96.00 176 GLU A CA 1
ATOM 1282 C C . GLU A 1 176 ? -21.586 -10.072 0.582 1.00 96.00 176 GLU A C 1
ATOM 1284 O O . GLU A 1 176 ? -21.701 -9.217 1.463 1.00 96.00 176 GLU A O 1
ATOM 1289 N N . MET A 1 177 ? -21.625 -9.767 -0.719 1.00 92.56 177 MET A N 1
ATOM 1290 C CA . MET A 1 177 ? -21.692 -8.404 -1.268 1.00 92.56 177 MET A CA 1
ATOM 1291 C C . MET A 1 177 ? -20.447 -7.542 -1.024 1.00 92.56 177 MET A C 1
ATOM 1293 O O . MET A 1 177 ? -20.460 -6.365 -1.391 1.00 92.56 177 MET A O 1
ATOM 1297 N N . VAL A 1 178 ? -19.378 -8.090 -0.451 1.00 92.06 178 VAL A N 1
ATOM 1298 C CA . VAL A 1 178 ? -18.048 -7.493 -0.548 1.00 92.06 178 VAL A CA 1
ATOM 1299 C C . VAL A 1 178 ? -17.427 -7.976 -1.850 1.00 92.06 178 VAL A C 1
ATOM 1301 O O . VAL A 1 178 ? -17.577 -9.119 -2.268 1.00 92.06 178 VAL A O 1
ATOM 1304 N N . GLY A 1 179 ? -16.812 -7.046 -2.559 1.00 82.75 179 GLY A N 1
ATOM 1305 C CA . GLY A 1 179 ? -16.030 -7.352 -3.740 1.00 82.75 179 GLY A CA 1
ATOM 1306 C C . GLY A 1 179 ? -15.049 -6.228 -3.993 1.00 82.75 179 GLY A C 1
ATOM 1307 O O . GLY A 1 179 ? -14.916 -5.306 -3.187 1.00 82.75 179 GLY A O 1
ATOM 1308 N N . LEU A 1 180 ? -14.411 -6.260 -5.158 1.00 76.00 180 LEU A N 1
ATOM 1309 C CA . LEU A 1 180 ? -13.293 -5.374 -5.476 1.00 76.00 180 LEU A CA 1
ATOM 1310 C C . LEU A 1 180 ? -13.572 -3.884 -5.237 1.00 76.00 180 LEU A C 1
ATOM 1312 O O . LEU A 1 180 ? -12.759 -3.186 -4.641 1.00 76.00 180 LEU A O 1
ATOM 1316 N N . SER A 1 181 ? -14.745 -3.401 -5.659 1.00 76.25 181 SER A N 1
ATOM 1317 C CA . SER A 1 181 ? -15.124 -1.999 -5.447 1.00 76.25 181 SER A CA 1
ATOM 1318 C C . SER A 1 181 ? -15.255 -1.653 -3.962 1.00 76.25 181 SER A C 1
ATOM 1320 O O . SER A 1 181 ? -14.890 -0.552 -3.565 1.00 76.25 181 SER A O 1
ATOM 1322 N N . SER A 1 182 ? -15.776 -2.574 -3.148 1.00 89.81 182 SER A N 1
ATOM 1323 C CA . SER A 1 182 ? -15.891 -2.387 -1.701 1.00 89.81 182 SER A CA 1
ATOM 1324 C C . SER A 1 182 ? -14.522 -2.398 -1.033 1.00 89.81 182 SER A C 1
ATOM 1326 O O . SER A 1 182 ? -14.276 -1.557 -0.178 1.00 89.81 182 SER A O 1
ATOM 1328 N N . LEU A 1 183 ? -13.615 -3.285 -1.449 1.00 84.94 183 LEU A N 1
ATOM 1329 C CA . LEU A 1 183 ? -12.239 -3.314 -0.943 1.00 84.94 183 LEU A CA 1
ATOM 1330 C C . LEU A 1 183 ? -11.496 -2.007 -1.249 1.00 84.94 183 LEU A C 1
ATOM 1332 O O . LEU A 1 183 ? -10.880 -1.436 -0.353 1.00 84.94 183 LEU A O 1
ATOM 1336 N N . GLY A 1 184 ? -11.627 -1.479 -2.471 1.00 77.31 184 GLY A N 1
ATOM 1337 C CA . GLY A 1 184 ? -11.056 -0.177 -2.830 1.00 77.31 184 GLY A CA 1
ATOM 1338 C C . GLY A 1 184 ? -11.625 0.970 -1.984 1.00 77.31 184 GLY A C 1
ATOM 1339 O O . GLY A 1 184 ? -10.877 1.807 -1.485 1.00 77.31 184 GLY A O 1
ATOM 1340 N N . GLN A 1 185 ? -12.944 0.990 -1.755 1.00 86.50 185 GLN A N 1
ATOM 1341 C CA . GLN A 1 185 ? -13.590 1.974 -0.874 1.00 86.50 185 GLN A CA 1
ATOM 1342 C C . GLN A 1 185 ? -13.125 1.859 0.583 1.00 86.50 185 GLN A C 1
ATOM 1344 O O . GLN A 1 185 ? -12.845 2.874 1.218 1.00 86.50 185 GLN A O 1
ATOM 1349 N N . LEU A 1 186 ? -13.015 0.636 1.105 1.00 91.81 186 LEU A N 1
ATOM 1350 C CA . LEU A 1 186 ? -12.523 0.375 2.455 1.00 91.81 186 LEU A CA 1
ATOM 1351 C C . LEU A 1 186 ? -11.085 0.846 2.628 1.00 91.81 186 LEU A C 1
ATOM 1353 O O . LEU A 1 186 ? -10.787 1.474 3.636 1.00 91.81 186 LEU A O 1
ATOM 1357 N N . TYR A 1 187 ? -10.216 0.587 1.652 1.00 84.25 187 TYR A N 1
ATOM 1358 C CA . TYR A 1 187 ? -8.825 1.020 1.715 1.00 84.25 187 TYR A CA 1
ATOM 1359 C C . TYR A 1 187 ? -8.702 2.542 1.779 1.00 84.25 187 TYR A C 1
ATOM 1361 O O . TYR A 1 187 ? -8.000 3.064 2.633 1.00 84.25 187 TYR A O 1
ATOM 1369 N N . LEU A 1 188 ? -9.431 3.267 0.930 1.00 78.25 188 LEU A N 1
ATOM 1370 C CA . LEU A 1 188 ? -9.421 4.735 0.959 1.00 78.25 188 LEU A CA 1
ATOM 1371 C C . LEU A 1 188 ? -9.980 5.287 2.257 1.00 78.25 188 LEU A C 1
ATOM 1373 O O . LEU A 1 188 ? -9.537 6.323 2.731 1.00 78.25 188 LEU A O 1
ATOM 1377 N N . CYS A 1 189 ? -10.984 4.613 2.810 1.00 90.19 189 CYS A N 1
ATOM 1378 C CA . CYS A 1 189 ? -11.534 5.001 4.093 1.00 90.19 189 CYS A CA 1
ATOM 1379 C C . CYS A 1 189 ? -10.525 4.754 5.216 1.00 90.19 189 CYS A C 1
ATOM 1381 O O . CYS A 1 189 ? -10.356 5.611 6.074 1.00 90.19 189 CYS A O 1
ATOM 1383 N N . ALA A 1 190 ? -9.830 3.616 5.185 1.00 90.12 190 ALA A N 1
ATOM 1384 C CA . ALA A 1 190 ? -8.761 3.285 6.115 1.00 90.12 190 ALA A CA 1
ATOM 1385 C C . ALA A 1 190 ? -7.618 4.310 6.032 1.00 90.12 190 ALA A C 1
ATOM 1387 O O . ALA A 1 190 ? -7.137 4.761 7.065 1.00 90.12 190 ALA A O 1
ATOM 1388 N N . ASP A 1 191 ? -7.237 4.727 4.826 1.00 81.50 191 ASP A N 1
ATOM 1389 C CA . ASP A 1 191 ? -6.263 5.791 4.564 1.00 81.50 191 ASP A CA 1
ATOM 1390 C C . ASP A 1 191 ? -6.727 7.161 5.085 1.00 81.50 191 ASP A C 1
ATOM 1392 O O . ASP A 1 191 ? -6.055 7.772 5.913 1.00 81.50 191 ASP A O 1
ATOM 1396 N N . ASP A 1 192 ? -7.944 7.593 4.738 1.00 83.31 192 ASP A N 1
ATOM 1397 C CA . ASP A 1 192 ? -8.554 8.840 5.240 1.00 83.31 192 ASP A CA 1
ATOM 1398 C C . ASP A 1 192 ? -8.689 8.867 6.776 1.00 83.31 192 ASP A C 1
ATOM 1400 O O . ASP A 1 192 ? -8.706 9.929 7.405 1.00 83.31 192 ASP A O 1
ATOM 1404 N N . LEU A 1 193 ? -8.793 7.693 7.397 1.00 86.62 193 LEU A N 1
ATOM 1405 C CA . LEU A 1 193 ? -8.853 7.513 8.845 1.00 86.62 193 LEU A CA 1
ATOM 1406 C C . LEU A 1 193 ? -7.477 7.286 9.495 1.00 86.62 193 LEU A C 1
ATOM 1408 O O . LEU A 1 193 ? -7.404 7.225 10.722 1.00 86.62 193 LEU A O 1
ATOM 1412 N N . GLY A 1 194 ? -6.401 7.199 8.709 1.00 82.38 194 GLY A N 1
ATOM 1413 C CA . GLY A 1 194 ? -5.026 7.030 9.183 1.00 82.38 194 GLY A CA 1
ATOM 1414 C C . GLY A 1 194 ? -4.667 5.615 9.647 1.00 82.38 194 GLY A C 1
ATOM 1415 O O . GLY A 1 194 ? -3.691 5.449 10.375 1.00 82.38 194 GLY A O 1
ATOM 1416 N N . TYR A 1 195 ? -5.446 4.600 9.266 1.00 83.38 195 TYR A N 1
ATOM 1417 C CA . TYR A 1 195 ? -5.115 3.191 9.507 1.00 83.38 195 TYR A CA 1
ATOM 1418 C C . TYR A 1 195 ? -4.099 2.657 8.506 1.00 83.38 195 TYR A C 1
ATOM 1420 O O . TYR A 1 195 ? -3.315 1.783 8.856 1.00 83.38 195 TYR A O 1
ATOM 1428 N N . VAL A 1 196 ? -4.123 3.156 7.270 1.00 77.06 196 VAL A N 1
ATOM 1429 C CA . VAL A 1 196 ? -3.112 2.831 6.264 1.00 77.06 196 VAL A CA 1
ATOM 1430 C C . VAL A 1 196 ? -1.918 3.741 6.512 1.00 77.06 196 VAL A C 1
ATOM 1432 O O . VAL A 1 196 ? -1.996 4.956 6.351 1.00 77.06 196 VAL A O 1
ATOM 1435 N N . LEU A 1 197 ? -0.798 3.155 6.918 1.00 63.38 197 LEU A N 1
ATOM 1436 C CA . LEU A 1 197 ? 0.489 3.823 6.863 1.00 63.38 197 LEU A CA 1
ATOM 1437 C C . LEU A 1 197 ? 0.892 3.868 5.390 1.00 63.38 197 LEU A C 1
ATOM 1439 O O . LEU A 1 197 ? 1.095 2.830 4.764 1.00 63.38 197 LEU A O 1
ATOM 1443 N N . ASP A 1 198 ? 0.983 5.079 4.847 1.00 57.75 198 ASP A N 1
ATOM 1444 C CA . ASP A 1 198 ? 1.035 5.391 3.409 1.00 57.75 198 ASP A CA 1
ATOM 1445 C C . ASP A 1 198 ? 2.203 4.733 2.628 1.00 57.75 198 ASP A C 1
ATOM 1447 O O . ASP A 1 198 ? 2.304 4.864 1.408 1.00 57.75 198 ASP A O 1
ATOM 1451 N N . TRP A 1 199 ? 3.082 3.960 3.284 1.00 55.06 199 TRP A N 1
ATOM 1452 C CA . TRP A 1 199 ? 4.011 3.061 2.600 1.00 55.06 199 TRP A CA 1
ATOM 1453 C C . TRP A 1 199 ? 4.706 2.045 3.531 1.00 55.06 199 TRP A C 1
ATOM 1455 O O . TRP A 1 199 ? 5.583 2.401 4.320 1.00 55.06 199 TRP A O 1
ATOM 1465 N N . LEU A 1 200 ? 4.426 0.752 3.347 1.00 58.47 200 LEU A N 1
ATOM 1466 C CA . LEU A 1 200 ? 5.422 -0.308 3.542 1.00 58.47 200 LEU A CA 1
ATOM 1467 C C . LEU A 1 200 ? 5.945 -0.704 2.151 1.00 58.47 200 LEU A C 1
ATOM 1469 O O . LEU A 1 200 ? 5.141 -0.863 1.227 1.00 58.47 200 LEU A O 1
ATOM 1473 N N . PRO A 1 201 ? 7.262 -0.880 1.950 1.00 60.12 201 PRO A N 1
ATOM 1474 C CA . PRO A 1 201 ? 7.766 -1.407 0.688 1.00 60.12 201 PRO A CA 1
ATOM 1475 C C . PRO A 1 201 ? 7.122 -2.776 0.386 1.00 60.12 201 PRO A C 1
ATOM 1477 O O . PRO A 1 201 ? 7.028 -3.604 1.302 1.00 60.12 201 PRO A O 1
ATOM 1480 N N . PRO A 1 202 ? 6.696 -3.051 -0.860 1.00 51.31 202 PRO A N 1
ATOM 1481 C CA . PRO A 1 202 ? 6.116 -4.341 -1.225 1.00 51.31 202 PRO A CA 1
ATOM 1482 C C . PRO A 1 202 ? 7.007 -5.518 -0.809 1.00 51.31 202 PRO A C 1
ATOM 1484 O O . PRO A 1 202 ? 8.235 -5.450 -0.896 1.00 51.31 202 PRO A O 1
ATOM 1487 N N . GLY A 1 203 ? 6.382 -6.596 -0.333 1.00 54.75 203 GLY A N 1
ATOM 1488 C CA . GLY A 1 203 ? 7.074 -7.810 0.102 1.00 54.75 203 GLY A CA 1
ATOM 1489 C C . GLY A 1 203 ? 7.737 -7.738 1.481 1.00 54.75 203 GLY A C 1
ATOM 1490 O O . GLY A 1 203 ? 8.384 -8.710 1.867 1.00 54.75 203 GLY A O 1
ATOM 1491 N N . THR A 1 204 ? 7.604 -6.642 2.234 1.00 68.19 204 THR A N 1
ATOM 1492 C CA . THR A 1 204 ? 8.203 -6.530 3.575 1.00 68.19 204 THR A CA 1
ATOM 1493 C C . THR A 1 204 ? 7.683 -7.625 4.516 1.00 68.19 204 THR A C 1
ATOM 1495 O O . THR A 1 204 ? 6.500 -7.659 4.843 1.00 68.19 204 THR A O 1
ATOM 1498 N N . ASP A 1 205 ? 8.572 -8.494 5.000 1.00 68.44 205 ASP A N 1
ATOM 1499 C CA . ASP A 1 205 ? 8.281 -9.528 5.999 1.00 68.44 205 ASP A CA 1
ATOM 1500 C C . ASP A 1 205 ? 8.890 -9.217 7.376 1.00 68.44 205 ASP A C 1
ATOM 1502 O O . ASP A 1 205 ? 8.497 -9.812 8.383 1.00 68.44 205 ASP A O 1
ATOM 1506 N N . GLN A 1 206 ? 9.839 -8.276 7.448 1.00 76.12 206 GLN A N 1
ATOM 1507 C CA . GLN A 1 206 ? 10.475 -7.848 8.694 1.00 76.12 206 GLN A CA 1
ATOM 1508 C C . GLN A 1 206 ? 10.722 -6.338 8.712 1.00 76.12 206 GLN A C 1
ATOM 1510 O O . GLN A 1 206 ? 11.085 -5.732 7.706 1.00 76.12 206 GLN A O 1
ATOM 1515 N N . ALA A 1 207 ? 10.598 -5.743 9.899 1.00 85.06 207 ALA A N 1
ATOM 1516 C CA . ALA A 1 207 ? 10.959 -4.356 10.162 1.00 85.06 207 ALA A CA 1
ATOM 1517 C C . ALA A 1 207 ? 11.944 -4.288 11.334 1.00 85.06 207 ALA A C 1
ATOM 1519 O O . ALA A 1 207 ? 11.676 -4.805 12.422 1.00 85.06 207 ALA A O 1
ATOM 1520 N N . GLN A 1 208 ? 13.087 -3.642 11.126 1.00 89.88 208 GLN A N 1
ATOM 1521 C CA . GLN A 1 208 ? 14.099 -3.426 12.150 1.00 89.88 208 GLN A CA 1
ATOM 1522 C C . GLN A 1 208 ? 14.151 -1.948 12.530 1.00 89.88 208 GLN A C 1
ATOM 1524 O O . GLN A 1 208 ? 14.576 -1.106 11.742 1.00 89.88 208 GLN A O 1
ATOM 1529 N N . VAL A 1 209 ? 13.762 -1.641 13.769 1.00 90.50 209 VAL A N 1
ATOM 1530 C CA . VAL A 1 209 ? 13.829 -0.277 14.305 1.00 90.50 209 VAL A CA 1
ATOM 1531 C C . VAL A 1 209 ? 15.232 0.018 14.821 1.00 90.50 209 VAL A C 1
ATOM 1533 O O . VAL A 1 209 ? 15.812 -0.746 15.594 1.00 90.50 209 VAL A O 1
ATOM 1536 N N . VAL A 1 210 ? 15.751 1.167 14.415 1.00 92.06 210 VAL A N 1
ATOM 1537 C CA . VAL A 1 210 ? 17.051 1.703 14.784 1.00 92.06 210 VAL A CA 1
ATOM 1538 C C . VAL A 1 210 ? 16.844 3.047 15.473 1.00 92.06 210 VAL A C 1
ATOM 1540 O O . VAL A 1 210 ? 16.457 4.035 14.849 1.00 92.06 210 VAL A O 1
ATOM 1543 N N . GLY A 1 211 ? 17.096 3.083 16.782 1.00 89.75 211 GLY A N 1
ATOM 1544 C CA . GLY A 1 211 ? 16.823 4.257 17.616 1.00 89.75 211 GLY A CA 1
ATOM 1545 C C . GLY A 1 211 ? 17.942 5.296 17.623 1.00 89.75 211 GLY A C 1
ATOM 1546 O O . GLY A 1 211 ? 17.745 6.411 18.099 1.00 89.75 211 GLY A O 1
ATOM 1547 N N . THR A 1 212 ? 19.132 4.956 17.123 1.00 92.19 212 THR A N 1
ATOM 1548 C CA . THR A 1 212 ? 20.262 5.887 17.105 1.00 92.19 212 THR A CA 1
ATOM 1549 C C . THR A 1 212 ? 20.953 5.929 15.752 1.00 92.19 212 THR A C 1
ATOM 1551 O O . THR A 1 212 ? 21.144 4.918 15.084 1.00 92.19 212 THR A O 1
ATOM 1554 N N . LEU A 1 213 ? 21.424 7.115 15.368 1.00 91.38 213 LEU A N 1
ATOM 1555 C CA . LEU A 1 213 ? 22.120 7.305 14.096 1.00 91.38 213 LEU A CA 1
ATOM 1556 C C . LEU A 1 213 ? 23.405 6.455 13.980 1.00 91.38 213 LEU A C 1
ATOM 1558 O O . LEU A 1 213 ? 23.833 6.108 12.885 1.00 91.38 213 LEU A O 1
ATOM 1562 N N . GLY A 1 214 ? 24.023 6.097 15.113 1.00 92.75 214 GLY A N 1
ATOM 1563 C CA . GLY A 1 214 ? 25.216 5.245 15.161 1.00 92.75 214 GLY A CA 1
ATOM 1564 C C . GLY A 1 214 ? 24.953 3.770 14.842 1.00 92.75 214 GLY A C 1
ATOM 1565 O O . GLY A 1 214 ? 25.892 3.061 14.474 1.00 92.75 214 GLY A O 1
ATOM 1566 N N . GLU A 1 215 ? 23.705 3.327 14.950 1.00 92.25 215 GLU A N 1
ATOM 1567 C CA . GLU A 1 215 ? 23.249 1.974 14.619 1.00 92.25 215 GLU A CA 1
ATOM 1568 C C . GLU A 1 215 ? 22.717 1.882 13.181 1.00 92.25 215 GLU A C 1
ATOM 1570 O O . GLU A 1 215 ? 22.640 0.786 12.634 1.00 92.25 215 GLU A O 1
ATOM 1575 N N . VAL A 1 216 ? 22.402 3.021 12.548 1.00 93.06 216 VAL A N 1
ATOM 1576 C CA . VAL A 1 216 ? 21.979 3.071 11.142 1.00 93.06 216 VAL A CA 1
ATOM 1577 C C . VAL A 1 216 ? 23.137 2.632 10.259 1.00 93.06 216 VAL A C 1
ATOM 1579 O O . VAL A 1 216 ? 24.268 3.084 10.452 1.00 93.06 216 VAL A O 1
ATOM 1582 N N . GLU A 1 217 ? 22.885 1.767 9.287 1.00 94.00 217 GLU A N 1
ATOM 1583 C CA . GLU A 1 217 ? 23.930 1.308 8.377 1.00 94.00 217 GLU A CA 1
ATOM 1584 C C . GLU A 1 217 ? 24.638 2.468 7.641 1.00 94.00 217 GLU A C 1
ATOM 1586 O O . GLU A 1 217 ? 24.049 3.535 7.448 1.00 94.00 217 GLU A O 1
ATOM 1591 N N . PRO A 1 218 ? 25.917 2.306 7.250 1.00 96.06 218 PRO A N 1
ATOM 1592 C CA . PRO A 1 218 ? 26.732 3.431 6.792 1.00 96.06 218 PRO A CA 1
ATOM 1593 C C . PRO A 1 218 ? 26.151 4.214 5.606 1.00 96.06 218 PRO A C 1
ATOM 1595 O O . PRO A 1 218 ? 26.207 5.439 5.642 1.00 96.06 218 PRO A O 1
ATOM 1598 N N . GLY A 1 219 ? 25.573 3.531 4.609 1.00 92.81 219 GLY A N 1
ATOM 1599 C CA . GLY A 1 219 ? 25.006 4.172 3.416 1.00 92.81 219 GLY A CA 1
ATOM 1600 C C . GLY A 1 219 ? 23.814 5.068 3.748 1.00 92.81 219 GLY A C 1
ATOM 1601 O O . GLY A 1 219 ? 23.854 6.271 3.493 1.00 92.81 219 GLY A O 1
ATOM 1602 N N . LEU A 1 220 ? 22.799 4.525 4.430 1.00 94.69 220 LEU A N 1
ATOM 1603 C CA . LEU A 1 220 ? 21.651 5.322 4.872 1.00 94.69 220 LEU A CA 1
ATOM 1604 C C . LEU A 1 220 ? 22.076 6.464 5.802 1.00 94.69 220 LEU A C 1
ATOM 1606 O O . LEU A 1 220 ? 21.544 7.568 5.725 1.00 94.69 220 LEU A O 1
ATOM 1610 N N . ARG A 1 221 ? 23.049 6.222 6.686 1.00 96.69 221 ARG A N 1
ATOM 1611 C CA . ARG A 1 221 ? 23.546 7.236 7.622 1.00 96.69 221 ARG A CA 1
ATOM 1612 C C . ARG A 1 221 ? 24.117 8.456 6.901 1.00 96.69 221 ARG A C 1
ATOM 1614 O O . ARG A 1 221 ? 23.890 9.574 7.357 1.00 96.69 221 ARG A O 1
ATOM 1621 N N . GLU A 1 222 ? 24.854 8.243 5.815 1.00 94.94 222 GLU A N 1
ATOM 1622 C CA . GLU A 1 222 ? 25.390 9.316 4.974 1.00 94.94 222 GLU A CA 1
ATOM 1623 C C . GLU A 1 222 ? 24.250 10.126 4.348 1.00 94.94 222 GLU A C 1
ATOM 1625 O O . GLU A 1 222 ? 24.186 11.336 4.548 1.00 94.94 222 GLU A O 1
ATOM 1630 N N . VAL A 1 223 ? 23.267 9.457 3.737 1.00 92.50 223 VAL A N 1
ATOM 1631 C CA . VAL A 1 223 ? 22.078 10.106 3.151 1.00 92.50 223 VAL A CA 1
ATOM 1632 C C . VAL A 1 223 ? 21.291 10.915 4.189 1.00 92.50 223 VAL A C 1
ATOM 1634 O O . VAL A 1 223 ? 20.874 12.046 3.926 1.00 92.50 223 VAL A O 1
ATOM 1637 N N . ILE A 1 224 ? 21.128 10.381 5.403 1.00 93.31 224 ILE A N 1
ATOM 1638 C CA . ILE A 1 224 ? 20.468 11.088 6.505 1.00 93.31 224 ILE A CA 1
ATOM 1639 C C . ILE A 1 224 ? 21.216 12.374 6.856 1.00 93.31 224 ILE A C 1
ATOM 1641 O O . ILE A 1 224 ? 20.591 13.420 7.027 1.00 93.31 224 ILE A O 1
ATOM 1645 N N . LEU A 1 225 ? 22.539 12.295 7.004 1.00 93.25 225 LEU A N 1
ATOM 1646 C CA . LEU A 1 225 ? 23.363 13.417 7.448 1.00 93.25 225 LEU A CA 1
ATOM 1647 C C . LEU A 1 225 ? 23.528 14.493 6.377 1.00 93.25 225 LEU A C 1
ATOM 1649 O O . LEU A 1 225 ? 23.551 15.677 6.714 1.00 93.25 225 LEU A O 1
ATOM 1653 N N . GLU A 1 226 ? 23.665 14.092 5.117 1.00 90.94 226 GLU A N 1
ATOM 1654 C CA . GLU A 1 226 ? 23.988 15.004 4.022 1.00 90.94 226 GLU A CA 1
ATOM 1655 C C . GLU A 1 226 ? 22.751 15.619 3.362 1.00 90.94 226 GLU A C 1
ATOM 1657 O O . GLU A 1 226 ? 22.818 16.765 2.917 1.00 90.94 226 GLU A O 1
ATOM 1662 N N . ASP A 1 227 ? 21.620 14.907 3.341 1.00 93.75 227 ASP A N 1
ATOM 1663 C CA . ASP A 1 227 ? 20.410 15.351 2.642 1.00 93.75 227 ASP A CA 1
ATOM 1664 C C . ASP A 1 227 ? 19.190 15.434 3.568 1.00 93.75 227 ASP A C 1
ATOM 1666 O O . ASP A 1 227 ? 18.645 16.520 3.795 1.00 93.75 227 ASP A O 1
ATOM 1670 N N . LEU A 1 228 ? 18.763 14.312 4.158 1.00 93.69 228 LEU A N 1
ATOM 1671 C CA . LEU A 1 228 ? 17.460 14.272 4.836 1.00 93.69 228 LEU A CA 1
ATOM 1672 C C . LEU A 1 228 ? 17.395 15.199 6.048 1.00 93.69 228 LEU A C 1
ATOM 1674 O O . LEU A 1 228 ? 16.369 15.834 6.262 1.00 93.69 228 LEU A O 1
ATOM 1678 N N . ALA A 1 229 ? 18.481 15.343 6.811 1.00 94.81 229 ALA A N 1
ATOM 1679 C CA . ALA A 1 229 ? 18.526 16.269 7.940 1.00 94.81 229 ALA A CA 1
ATOM 1680 C C . ALA A 1 229 ? 18.314 17.727 7.501 1.00 94.81 229 ALA A C 1
ATOM 1682 O O . ALA A 1 229 ? 17.640 18.493 8.195 1.00 94.81 229 ALA A O 1
ATOM 1683 N N . LEU A 1 230 ? 18.843 18.112 6.334 1.00 92.75 230 LEU A N 1
ATOM 1684 C CA . LEU A 1 230 ? 18.636 19.445 5.774 1.00 92.75 230 LEU A CA 1
ATOM 1685 C C . LEU A 1 230 ? 17.188 19.628 5.309 1.00 92.75 230 LEU A C 1
ATOM 1687 O O . LEU A 1 230 ? 16.578 20.648 5.629 1.00 92.75 230 LEU A O 1
ATOM 1691 N N . ARG A 1 231 ? 16.621 18.645 4.600 1.00 94.06 231 ARG A N 1
ATOM 1692 C CA . ARG A 1 231 ? 15.208 18.675 4.179 1.00 94.06 231 ARG A CA 1
ATOM 1693 C C . ARG A 1 231 ? 14.267 18.718 5.379 1.00 94.06 231 ARG A C 1
ATOM 1695 O O . ARG A 1 231 ? 13.334 19.513 5.396 1.00 94.06 231 ARG A O 1
ATOM 1702 N N . ALA A 1 232 ? 14.552 17.938 6.419 1.00 93.69 232 ALA A N 1
ATOM 1703 C CA . ALA A 1 232 ? 13.790 17.945 7.660 1.00 93.69 232 ALA A CA 1
ATOM 1704 C C . ALA A 1 232 ? 13.820 19.330 8.318 1.00 93.69 232 ALA A C 1
ATOM 1706 O O . ALA A 1 232 ? 12.783 19.864 8.694 1.00 93.69 232 ALA A O 1
ATOM 1707 N N . ALA A 1 233 ? 14.992 19.968 8.387 1.00 94.31 233 ALA A N 1
ATOM 1708 C CA . ALA A 1 233 ? 15.112 21.328 8.908 1.00 94.31 233 ALA A CA 1
ATOM 1709 C C . ALA A 1 233 ? 14.320 22.367 8.089 1.00 94.31 233 ALA A C 1
ATOM 1711 O O . ALA A 1 233 ? 13.870 23.360 8.653 1.00 94.31 233 ALA A O 1
ATOM 1712 N N . GLN A 1 234 ? 14.133 22.151 6.782 1.00 91.75 234 GLN A N 1
ATOM 1713 C CA . GLN A 1 234 ? 13.310 23.015 5.924 1.00 91.75 234 GLN A CA 1
ATOM 1714 C C . GLN A 1 234 ? 11.803 22.809 6.129 1.00 91.75 234 GLN A C 1
ATOM 1716 O O . GLN A 1 234 ? 11.041 23.755 5.947 1.00 91.75 234 GLN A O 1
ATOM 1721 N N . LEU A 1 235 ? 11.382 21.597 6.502 1.00 91.25 235 LEU A N 1
ATOM 1722 C CA . LEU A 1 235 ? 9.986 21.246 6.800 1.00 91.25 235 LEU A CA 1
ATOM 1723 C C . LEU A 1 235 ? 9.579 21.549 8.250 1.00 91.25 235 LEU A C 1
ATOM 1725 O O . LEU A 1 235 ? 8.400 21.488 8.589 1.00 91.25 235 LEU A O 1
ATOM 1729 N N . ALA A 1 236 ? 10.555 21.858 9.100 1.00 94.06 236 ALA A N 1
ATOM 1730 C CA . ALA A 1 236 ? 10.365 22.215 10.495 1.00 94.06 236 ALA A CA 1
ATOM 1731 C C . ALA A 1 236 ? 9.515 23.479 10.669 1.00 94.06 236 ALA A C 1
ATOM 1733 O O . ALA A 1 236 ? 9.521 24.371 9.819 1.00 94.06 236 ALA A O 1
ATOM 1734 N N . ASP A 1 237 ? 8.894 23.628 11.837 1.00 89.25 237 ASP A N 1
ATOM 1735 C CA . ASP A 1 237 ? 8.349 24.910 12.262 1.00 89.25 237 ASP A CA 1
ATOM 1736 C C . ASP A 1 237 ? 9.510 25.847 12.663 1.00 89.25 237 ASP A C 1
ATOM 1738 O O . ASP A 1 237 ? 10.198 25.602 13.664 1.00 89.25 237 ASP A O 1
ATOM 1742 N N . PRO A 1 238 ? 9.757 26.948 11.927 1.00 90.31 238 PRO A N 1
ATOM 1743 C CA . PRO A 1 238 ? 10.843 27.870 12.249 1.00 90.31 238 PRO A CA 1
ATOM 1744 C C . PRO A 1 238 ? 10.592 28.659 13.544 1.00 90.31 238 PRO A C 1
ATOM 1746 O O . PRO A 1 238 ? 11.521 29.257 14.090 1.00 90.31 238 PRO A O 1
ATOM 1749 N N . THR A 1 239 ? 9.353 28.693 14.041 1.00 90.69 239 THR A N 1
ATOM 1750 C CA . THR A 1 239 ? 8.957 29.425 15.252 1.00 90.69 239 THR A CA 1
ATOM 1751 C C . THR A 1 239 ? 9.117 28.602 16.525 1.00 90.69 239 THR A C 1
ATOM 1753 O O . THR A 1 239 ? 9.237 29.171 17.610 1.00 90.69 239 THR A O 1
ATOM 1756 N N . ALA A 1 240 ? 9.218 27.279 16.391 1.00 86.00 240 ALA A N 1
ATOM 1757 C CA . ALA A 1 240 ? 9.311 26.354 17.507 1.00 86.00 240 ALA A CA 1
ATOM 1758 C C . ALA A 1 240 ? 10.598 26.497 18.330 1.00 86.00 240 ALA A C 1
ATOM 1760 O O . ALA A 1 240 ? 10.662 25.947 19.415 1.00 86.00 240 ALA A O 1
ATOM 1761 N N . GLY A 1 241 ? 11.645 27.186 17.863 1.00 86.00 241 GLY A N 1
ATOM 1762 C CA . GLY A 1 241 ? 12.866 27.466 18.642 1.00 86.00 241 GLY A CA 1
ATOM 1763 C C . GLY A 1 241 ? 13.737 26.252 19.019 1.00 86.00 241 GLY A C 1
ATOM 1764 O O . GLY A 1 241 ? 14.910 26.427 19.351 1.00 86.00 241 GLY A O 1
ATOM 1765 N N . SER A 1 242 ? 13.207 25.032 18.935 1.00 91.94 242 SER A N 1
ATOM 1766 C CA . SER A 1 242 ? 13.927 23.771 19.081 1.00 91.94 242 SER A CA 1
ATOM 1767 C C . SER A 1 242 ? 14.426 23.271 17.722 1.00 91.94 242 SER A C 1
ATOM 1769 O O . SER A 1 242 ? 13.727 23.420 16.716 1.00 91.94 242 SER A O 1
ATOM 1771 N N . PRO A 1 243 ? 15.621 22.657 17.664 1.00 94.44 243 PRO A N 1
ATOM 1772 C CA . PRO A 1 243 ? 16.110 22.053 16.435 1.00 94.44 243 PRO A CA 1
ATOM 1773 C C . PRO A 1 243 ? 15.309 20.793 16.093 1.00 94.44 243 PRO A C 1
ATOM 1775 O O . PRO A 1 243 ? 14.817 20.095 16.982 1.00 94.44 243 PRO A O 1
ATOM 1778 N N . VAL A 1 244 ? 15.243 20.478 14.802 1.00 95.12 244 VAL A N 1
ATOM 1779 C CA . VAL A 1 244 ? 14.861 19.143 14.339 1.00 95.12 244 VAL A CA 1
ATOM 1780 C C . VAL A 1 244 ? 15.985 18.172 14.683 1.00 95.12 244 VAL A C 1
ATOM 1782 O O . VAL A 1 244 ? 17.156 18.462 14.430 1.00 95.12 244 VAL A O 1
ATOM 1785 N N . VAL A 1 245 ? 15.642 17.021 15.252 1.00 96.31 245 VAL A N 1
ATOM 1786 C CA . VAL A 1 245 ? 16.602 15.964 15.583 1.00 96.31 245 VAL A CA 1
ATOM 1787 C C . VAL A 1 245 ? 16.175 14.644 14.960 1.00 96.31 245 VAL A C 1
ATOM 1789 O O . VAL A 1 245 ? 14.986 14.362 14.833 1.00 96.31 245 VAL A O 1
ATOM 1792 N N . PHE A 1 246 ? 17.154 13.827 14.575 1.00 96.25 246 PHE A N 1
ATOM 1793 C CA . PHE A 1 246 ? 16.898 12.439 14.198 1.00 96.25 246 PHE A CA 1
ATOM 1794 C C . PHE A 1 246 ? 16.248 11.707 15.376 1.00 96.25 246 PHE A C 1
ATOM 1796 O O . PHE A 1 246 ? 16.734 11.806 16.506 1.00 96.25 246 PHE A O 1
ATOM 1803 N N . ALA A 1 247 ? 15.165 10.984 15.105 1.00 94.94 247 ALA A N 1
ATOM 1804 C CA . ALA A 1 247 ? 14.435 10.226 16.110 1.00 94.94 247 ALA A CA 1
ATOM 1805 C C . ALA A 1 247 ? 14.677 8.723 15.962 1.00 94.94 247 ALA A C 1
ATOM 1807 O O . ALA A 1 247 ? 15.097 8.077 16.917 1.00 94.94 247 ALA A O 1
ATOM 1808 N N . GLN A 1 248 ? 14.421 8.178 14.772 1.00 95.38 248 GLN A N 1
ATOM 1809 C CA . GLN A 1 248 ? 14.620 6.763 14.474 1.00 95.38 248 GLN A CA 1
ATOM 1810 C C . GLN A 1 248 ? 14.712 6.529 12.967 1.00 95.38 248 GLN A C 1
ATOM 1812 O O . GLN A 1 248 ? 14.293 7.368 12.169 1.00 95.38 248 GLN A O 1
ATOM 1817 N N . ALA A 1 249 ? 15.209 5.357 12.593 1.00 94.75 249 ALA A N 1
ATOM 1818 C CA . ALA A 1 249 ? 15.025 4.790 11.268 1.00 94.75 249 ALA A CA 1
ATOM 1819 C C . ALA A 1 249 ? 14.429 3.386 11.401 1.00 94.75 249 ALA A C 1
ATOM 1821 O O . ALA A 1 249 ? 14.740 2.671 12.352 1.00 94.75 249 ALA A O 1
ATOM 1822 N N . ILE A 1 250 ? 13.591 2.981 10.460 1.00 91.69 250 ILE A N 1
ATOM 1823 C CA . ILE A 1 250 ? 13.087 1.618 10.329 1.00 91.69 250 ILE A CA 1
ATOM 1824 C C . ILE A 1 250 ? 13.636 1.073 9.018 1.00 91.69 250 ILE A C 1
ATOM 1826 O O . ILE A 1 250 ? 13.468 1.691 7.974 1.00 91.69 250 ILE A O 1
ATOM 1830 N N . SER A 1 251 ? 14.328 -0.059 9.079 1.00 91.06 251 SER A N 1
ATOM 1831 C CA . SER A 1 251 ? 14.726 -0.828 7.902 1.00 91.06 251 SER A CA 1
ATOM 1832 C C . SER A 1 251 ? 13.647 -1.871 7.620 1.00 91.06 251 SER A C 1
ATOM 1834 O O . SER A 1 251 ? 13.274 -2.626 8.517 1.00 91.06 251 SER A O 1
ATOM 1836 N N . TYR A 1 252 ? 13.156 -1.907 6.386 1.00 86.62 252 TYR A N 1
ATOM 1837 C CA . TYR A 1 252 ? 12.207 -2.904 5.908 1.00 86.62 252 TYR A CA 1
ATOM 1838 C C . TYR A 1 252 ? 12.928 -3.961 5.072 1.00 86.62 252 TYR A C 1
ATOM 1840 O O . TYR A 1 252 ? 13.702 -3.635 4.164 1.00 86.62 252 TYR A O 1
ATOM 1848 N N . LEU A 1 253 ? 12.673 -5.230 5.378 1.00 80.75 253 LEU A N 1
ATOM 1849 C CA . LEU A 1 253 ? 13.295 -6.393 4.752 1.00 80.75 253 LEU A CA 1
ATOM 1850 C C . LEU A 1 253 ? 12.211 -7.309 4.166 1.00 80.75 253 LEU A C 1
ATOM 1852 O O . LEU A 1 253 ? 11.129 -7.405 4.734 1.00 80.75 253 LEU A O 1
ATOM 1856 N N . SER A 1 254 ? 12.529 -7.990 3.065 1.00 76.75 254 SER A N 1
ATOM 1857 C CA . SER A 1 254 ? 11.739 -9.040 2.413 1.00 76.75 254 SER A CA 1
ATOM 1858 C C . SER A 1 254 ? 12.635 -10.241 2.128 1.00 76.75 254 SER A C 1
ATOM 1860 O O . SER A 1 254 ? 13.636 -10.107 1.415 1.00 76.75 254 SER A O 1
ATOM 1862 N N . GLY A 1 255 ? 12.362 -11.408 2.718 1.00 72.56 255 GLY A N 1
ATOM 1863 C CA . GLY A 1 255 ? 13.210 -12.591 2.529 1.00 72.56 255 GLY A CA 1
ATOM 1864 C C . GLY A 1 255 ? 14.669 -12.352 2.950 1.00 72.56 255 GLY A C 1
ATOM 1865 O O . GLY A 1 255 ? 15.592 -12.945 2.391 1.00 72.56 255 GLY A O 1
ATOM 1866 N N . GLY A 1 256 ? 14.888 -11.436 3.902 1.00 77.12 256 GLY A N 1
ATOM 1867 C CA . GLY A 1 256 ? 16.210 -10.993 4.355 1.00 77.12 256 GLY A CA 1
ATOM 1868 C C . GLY A 1 256 ? 16.923 -9.988 3.440 1.00 77.12 256 GLY A C 1
ATOM 1869 O O . GLY A 1 256 ? 18.059 -9.615 3.733 1.00 77.12 256 GLY A O 1
ATOM 1870 N N . ARG A 1 257 ? 16.293 -9.535 2.350 1.00 78.69 257 ARG A N 1
ATOM 1871 C CA . ARG A 1 257 ? 16.798 -8.461 1.486 1.00 78.69 257 ARG A CA 1
ATOM 1872 C C . ARG A 1 257 ? 16.171 -7.134 1.888 1.00 78.69 257 ARG A C 1
ATOM 1874 O O . ARG A 1 257 ? 14.969 -7.064 2.095 1.00 78.69 257 ARG A O 1
ATOM 1881 N N . GLN A 1 258 ? 16.970 -6.076 1.949 1.00 87.94 258 GLN A N 1
ATOM 1882 C CA . GLN A 1 258 ? 16.457 -4.730 2.172 1.00 87.94 258 GLN A CA 1
ATOM 1883 C C . GLN A 1 258 ? 15.535 -4.294 1.026 1.00 87.94 258 GLN A C 1
ATOM 1885 O O . GLN A 1 258 ? 15.922 -4.392 -0.140 1.00 87.94 258 GLN A O 1
ATOM 1890 N N . VAL A 1 259 ? 14.351 -3.785 1.365 1.00 81.56 259 VAL A N 1
ATOM 1891 C CA . VAL A 1 259 ? 13.360 -3.279 0.399 1.00 81.56 259 VAL A CA 1
ATOM 1892 C C . VAL A 1 259 ? 13.046 -1.792 0.570 1.00 81.56 259 VAL A C 1
ATOM 1894 O O . VAL A 1 259 ? 12.605 -1.150 -0.380 1.00 81.56 259 VAL A O 1
ATOM 1897 N N . GLY A 1 260 ? 13.349 -1.206 1.729 1.00 87.12 260 GLY A N 1
ATOM 1898 C CA . GLY A 1 260 ? 13.257 0.241 1.919 1.00 87.12 260 GLY A CA 1
ATOM 1899 C C . GLY A 1 260 ? 13.498 0.678 3.353 1.00 87.12 260 GLY A C 1
ATOM 1900 O O . GLY A 1 260 ? 13.798 -0.138 4.221 1.00 87.12 260 GLY A O 1
ATOM 1901 N N . TYR A 1 261 ? 13.360 1.969 3.606 1.00 91.12 261 TYR A N 1
ATOM 1902 C CA . TYR A 1 261 ? 13.579 2.583 4.902 1.00 91.12 261 TYR A CA 1
ATOM 1903 C C . TYR A 1 261 ? 12.508 3.620 5.190 1.00 91.12 261 TYR A C 1
ATOM 1905 O O . TYR A 1 261 ? 12.049 4.331 4.301 1.00 91.12 261 TYR A O 1
ATOM 1913 N N . GLU A 1 262 ? 12.190 3.773 6.462 1.00 92.31 262 GLU A N 1
ATOM 1914 C CA . GLU A 1 262 ? 11.513 4.948 6.983 1.00 92.31 262 GLU A CA 1
ATOM 1915 C C . GLU A 1 262 ? 12.490 5.689 7.892 1.00 92.31 262 GLU A C 1
ATOM 1917 O O . GLU A 1 262 ? 13.122 5.091 8.760 1.00 92.31 262 GLU A O 1
ATOM 1922 N N . VAL A 1 263 ? 12.636 6.995 7.712 1.00 94.44 263 VAL A N 1
ATOM 1923 C CA . VAL A 1 263 ? 13.477 7.847 8.553 1.00 94.44 263 VAL A CA 1
ATOM 1924 C C . VAL A 1 263 ? 12.604 8.909 9.191 1.00 94.44 263 VAL A C 1
ATOM 1926 O O . VAL A 1 263 ? 11.977 9.708 8.499 1.00 94.44 263 VAL A O 1
ATOM 1929 N N . ARG A 1 264 ? 12.606 8.950 10.525 1.00 95.75 264 ARG A N 1
ATOM 1930 C CA . ARG A 1 264 ? 11.852 9.926 11.307 1.00 95.75 264 ARG A CA 1
ATOM 1931 C C . ARG A 1 264 ? 12.769 10.963 11.925 1.00 95.75 264 ARG A C 1
ATOM 1933 O O . ARG A 1 264 ? 13.751 10.643 12.603 1.00 95.75 264 ARG A O 1
ATOM 1940 N N . PHE A 1 265 ? 12.357 12.209 11.790 1.00 96.50 265 PHE A N 1
ATOM 1941 C CA . PHE A 1 265 ? 12.857 13.329 12.561 1.00 96.50 265 PHE A CA 1
ATOM 1942 C C . PHE A 1 265 ? 11.748 13.879 13.449 1.00 96.50 265 PHE A C 1
ATOM 1944 O O . PHE A 1 265 ? 10.563 13.714 13.164 1.00 96.50 265 PHE A O 1
ATOM 1951 N N . VAL A 1 266 ? 12.139 14.545 14.529 1.00 96.0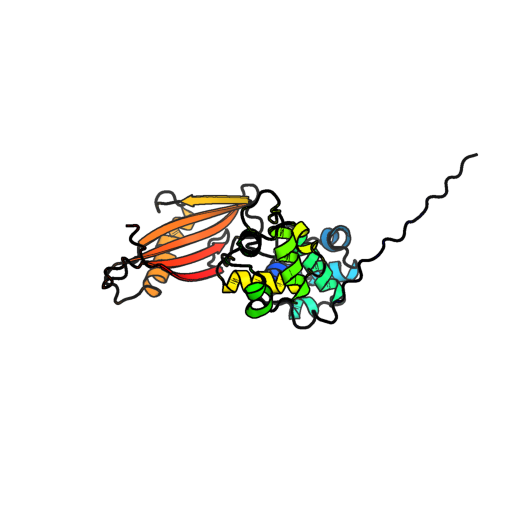6 266 VAL A N 1
ATOM 1952 C CA . VAL A 1 266 ? 11.206 15.172 15.459 1.00 96.06 266 VAL A CA 1
ATOM 1953 C C . VAL A 1 266 ? 11.665 16.575 15.823 1.00 96.06 266 VAL A C 1
ATOM 1955 O O . VAL A 1 266 ? 12.854 16.829 16.027 1.00 96.06 266 VAL A O 1
ATOM 1958 N N . GLN A 1 267 ? 10.706 17.484 15.939 1.00 95.94 267 GLN A N 1
ATOM 1959 C CA . GLN A 1 267 ? 10.880 18.813 16.496 1.00 95.94 267 GLN A CA 1
ATOM 1960 C C . GLN A 1 267 ? 9.901 19.003 17.650 1.00 95.94 267 GLN A C 1
ATOM 1962 O O . GLN A 1 267 ? 8.706 18.729 17.534 1.00 95.94 267 GLN A O 1
ATOM 1967 N N . GLN A 1 268 ? 10.407 19.490 18.777 1.00 93.56 268 GLN A N 1
ATOM 1968 C CA . GLN A 1 268 ? 9.547 19.923 19.870 1.00 93.56 268 GLN A CA 1
ATOM 1969 C C . GLN A 1 268 ? 8.975 21.304 19.541 1.00 93.56 268 GLN A C 1
ATOM 1971 O O . GLN A 1 268 ? 9.738 22.220 19.242 1.00 93.56 268 GLN A O 1
ATOM 1976 N N . LEU A 1 269 ? 7.654 21.462 19.598 1.00 89.75 269 LEU A N 1
ATOM 1977 C CA . LEU A 1 269 ? 7.010 22.751 19.355 1.00 89.75 269 LEU A CA 1
ATOM 1978 C C . LEU A 1 269 ? 7.010 23.558 20.664 1.00 89.75 269 LEU A C 1
ATOM 1980 O O . LEU A 1 269 ? 6.424 23.139 21.662 1.00 89.75 269 LEU A O 1
ATOM 1984 N N . VAL A 1 270 ? 7.728 24.685 20.705 1.00 80.06 270 VAL A N 1
ATOM 1985 C CA . VAL A 1 270 ? 7.760 25.570 21.884 1.00 80.06 270 VAL A CA 1
ATOM 1986 C C . VAL A 1 270 ? 6.499 26.426 21.934 1.00 80.06 270 VAL A C 1
ATOM 1988 O O . VAL A 1 270 ? 6.094 27.006 20.933 1.00 80.06 270 VAL A O 1
ATOM 1991 N N . GLY A 1 271 ? 5.930 26.570 23.132 1.00 70.06 271 GLY A N 1
ATOM 1992 C CA . GLY A 1 271 ? 4.807 27.477 23.399 1.00 70.06 271 GLY A CA 1
ATOM 1993 C C . GLY A 1 271 ? 3.527 26.784 23.846 1.00 70.06 271 GLY A C 1
ATOM 1994 O O . GLY A 1 271 ? 2.578 27.470 24.210 1.00 70.06 271 GLY A O 1
ATOM 1995 N N . ASP A 1 272 ? 3.527 25.456 23.882 1.00 57.12 272 ASP A N 1
ATOM 1996 C CA . ASP A 1 272 ? 2.362 24.668 24.234 1.00 57.12 272 ASP A CA 1
ATOM 1997 C C . ASP A 1 272 ? 2.715 23.805 25.456 1.00 57.12 272 ASP A C 1
ATOM 1999 O O . ASP A 1 272 ? 3.556 22.905 25.386 1.00 57.12 272 ASP A O 1
ATOM 2003 N N . ASP A 1 273 ? 2.075 24.069 26.601 1.00 67.56 273 ASP A N 1
ATOM 2004 C CA . ASP A 1 273 ? 2.180 23.243 27.823 1.00 67.56 273 ASP A CA 1
ATOM 2005 C C . ASP A 1 273 ? 1.746 21.774 27.580 1.00 67.56 273 ASP A C 1
ATOM 2007 O O . ASP A 1 273 ? 1.842 20.919 28.458 1.00 67.56 273 ASP A O 1
ATOM 2011 N N . THR A 1 274 ? 1.273 21.483 26.366 1.00 73.56 274 THR A N 1
ATOM 2012 C CA . THR A 1 274 ? 0.821 20.197 25.842 1.00 73.56 274 THR A CA 1
ATOM 2013 C C . THR A 1 274 ? 1.966 19.264 25.438 1.00 73.56 274 THR A C 1
ATOM 2015 O O . THR A 1 274 ? 1.727 18.085 25.208 1.00 73.56 274 THR A O 1
ATOM 2018 N N . GLY A 1 275 ? 3.212 19.745 25.315 1.00 83.75 275 GLY A N 1
ATOM 2019 C CA . GLY A 1 275 ? 4.337 18.900 24.891 1.00 83.75 275 GLY A CA 1
ATOM 2020 C C . GLY A 1 275 ? 4.212 18.374 23.455 1.00 83.75 275 GLY A C 1
ATOM 2021 O O . GLY A 1 275 ? 4.708 17.283 23.160 1.00 83.75 275 GLY A O 1
ATOM 2022 N N . ALA A 1 276 ? 3.539 19.126 22.580 1.00 88.88 276 ALA A N 1
ATOM 2023 C CA . ALA A 1 276 ? 3.350 18.770 21.180 1.00 88.88 276 ALA A CA 1
ATOM 2024 C C . ALA A 1 276 ? 4.680 18.574 20.427 1.00 88.88 276 ALA A C 1
ATOM 2026 O O . ALA A 1 276 ? 5.688 19.251 20.671 1.00 88.88 276 ALA A O 1
ATOM 2027 N N . ARG A 1 277 ? 4.673 17.626 19.488 1.00 92.12 277 ARG A N 1
ATOM 2028 C CA . ARG A 1 277 ? 5.816 17.275 18.639 1.00 92.12 277 ARG A CA 1
ATOM 2029 C C . ARG A 1 277 ? 5.394 17.266 17.181 1.00 92.12 277 ARG A C 1
ATOM 2031 O O . ARG A 1 277 ? 4.366 16.679 16.855 1.00 92.12 277 ARG A O 1
ATOM 2038 N N . LEU A 1 278 ? 6.216 17.880 16.339 1.00 91.50 278 LEU A N 1
ATOM 2039 C CA . LEU A 1 278 ? 6.158 17.743 14.892 1.00 91.50 278 LEU A CA 1
ATOM 2040 C C . LEU A 1 278 ? 7.093 16.606 14.484 1.00 91.50 278 LEU A C 1
ATOM 2042 O O . LEU A 1 278 ? 8.297 16.668 14.733 1.00 91.50 278 LEU A O 1
ATOM 2046 N N . TRP A 1 279 ? 6.537 15.584 13.858 1.00 93.19 279 TRP A N 1
ATOM 2047 C CA . TRP A 1 279 ? 7.261 14.502 13.216 1.00 93.19 279 TRP A CA 1
ATOM 2048 C C . TRP A 1 279 ? 7.396 14.795 11.731 1.00 93.19 279 TRP A C 1
ATOM 2050 O O . TRP A 1 279 ? 6.469 15.297 11.100 1.00 93.19 279 TRP A O 1
ATOM 2060 N N . ILE A 1 280 ? 8.567 14.488 11.186 1.00 92.88 280 ILE A N 1
ATOM 2061 C CA . ILE A 1 280 ? 8.861 14.584 9.759 1.00 92.88 280 ILE A CA 1
ATOM 2062 C C . ILE A 1 280 ? 9.358 13.209 9.330 1.00 92.88 280 ILE A C 1
ATOM 2064 O O . ILE A 1 280 ? 10.364 12.726 9.860 1.00 92.88 280 ILE A O 1
ATOM 2068 N N . LEU A 1 281 ? 8.645 12.579 8.406 1.00 92.25 281 LEU A N 1
ATOM 2069 C CA . LEU A 1 281 ? 8.937 11.249 7.893 1.00 92.25 281 LEU A CA 1
ATOM 2070 C C . LEU A 1 281 ? 9.474 11.337 6.468 1.00 92.25 281 LEU A C 1
ATOM 2072 O O . LEU A 1 281 ? 8.946 12.071 5.637 1.00 92.25 281 LEU A O 1
ATOM 2076 N N . PHE A 1 282 ? 10.494 10.534 6.189 1.00 90.06 282 PHE A N 1
ATOM 2077 C CA . PHE A 1 282 ? 10.957 10.242 4.841 1.00 90.06 282 PHE A CA 1
ATOM 2078 C C . PHE A 1 282 ? 10.877 8.747 4.610 1.00 90.06 282 PHE A C 1
ATOM 2080 O O . PHE A 1 282 ? 11.359 7.963 5.427 1.00 90.06 282 PHE A O 1
ATOM 2087 N N . LEU A 1 283 ? 10.321 8.369 3.472 1.00 86.19 283 LEU A N 1
ATOM 2088 C CA . LEU A 1 283 ? 10.238 6.991 3.022 1.00 86.19 283 LEU A CA 1
ATOM 2089 C C . LEU A 1 283 ? 11.203 6.823 1.855 1.00 86.19 283 LEU A C 1
ATOM 2091 O O . LEU A 1 283 ? 11.184 7.632 0.928 1.00 86.19 283 LEU A O 1
ATOM 2095 N N . LEU A 1 284 ? 12.087 5.832 1.918 1.00 88.94 284 LEU A N 1
ATOM 2096 C CA . LEU A 1 284 ? 13.178 5.629 0.966 1.00 88.94 284 LEU A CA 1
ATOM 2097 C C . LEU A 1 284 ? 13.171 4.197 0.448 1.00 88.94 284 LEU A C 1
ATOM 2099 O O . LEU A 1 284 ? 12.990 3.280 1.240 1.00 88.94 284 LEU A O 1
ATOM 2103 N N . ASP A 1 285 ? 13.438 3.976 -0.838 1.00 82.25 285 ASP A N 1
ATOM 2104 C CA . ASP A 1 285 ? 13.680 2.617 -1.349 1.00 82.25 285 ASP A CA 1
ATOM 2105 C C . ASP A 1 285 ? 15.024 2.031 -0.876 1.00 82.25 285 ASP A C 1
ATOM 2107 O O . ASP A 1 285 ? 15.778 2.649 -0.119 1.00 82.25 285 ASP A O 1
ATOM 2111 N N . ALA A 1 286 ? 15.319 0.804 -1.314 1.00 86.50 286 ALA A N 1
ATOM 2112 C CA . ALA A 1 286 ? 16.570 0.114 -1.008 1.00 86.50 286 ALA A CA 1
ATOM 2113 C C . ALA A 1 286 ? 17.833 0.843 -1.518 1.00 86.50 286 ALA A C 1
ATOM 2115 O O . ALA A 1 286 ? 18.920 0.567 -1.016 1.00 86.50 286 ALA A O 1
ATOM 2116 N N . ASP A 1 287 ? 17.694 1.780 -2.462 1.00 86.12 287 ASP A N 1
ATOM 2117 C CA . ASP A 1 287 ? 18.776 2.601 -3.020 1.00 86.12 287 ASP A CA 1
ATOM 2118 C C . ASP A 1 287 ? 18.825 4.009 -2.392 1.00 86.12 287 ASP A C 1
ATOM 2120 O O . ASP A 1 287 ? 19.506 4.910 -2.889 1.00 86.12 287 ASP A O 1
ATOM 2124 N N . TYR A 1 288 ? 18.115 4.204 -1.275 1.00 92.12 288 TYR A N 1
ATOM 2125 C CA . TYR A 1 288 ? 18.027 5.455 -0.522 1.00 92.12 288 TYR A CA 1
ATOM 2126 C C . TYR A 1 288 ? 17.375 6.618 -1.285 1.00 92.12 288 TYR A C 1
ATOM 2128 O O . TYR A 1 288 ? 17.571 7.788 -0.938 1.00 92.12 288 TYR A O 1
ATOM 2136 N N . LEU A 1 289 ? 16.574 6.339 -2.312 1.00 78.88 289 LEU A N 1
ATOM 2137 C CA . LEU A 1 289 ? 15.814 7.370 -3.009 1.00 78.88 289 LEU A CA 1
ATOM 2138 C C . LEU A 1 289 ? 14.517 7.647 -2.260 1.00 78.88 289 LEU A C 1
ATOM 2140 O O . LEU A 1 289 ? 13.695 6.750 -2.071 1.00 78.88 289 LEU A O 1
ATOM 2144 N N . VAL A 1 290 ? 14.311 8.911 -1.884 1.00 85.81 290 VAL A N 1
ATOM 2145 C CA . VAL A 1 290 ? 13.074 9.362 -1.234 1.00 85.81 290 VAL A CA 1
ATOM 2146 C C . VAL A 1 290 ? 11.884 9.120 -2.165 1.00 85.81 290 VAL A C 1
ATOM 2148 O O . VAL A 1 290 ? 11.811 9.695 -3.253 1.00 85.81 290 VAL A O 1
ATOM 2151 N N . LYS A 1 291 ? 10.958 8.270 -1.728 1.00 82.38 291 LYS A N 1
ATOM 2152 C CA . LYS A 1 291 ? 9.692 7.961 -2.399 1.00 82.38 291 LYS A CA 1
ATOM 2153 C C . LYS A 1 291 ? 8.538 8.794 -1.883 1.00 82.38 291 LYS A C 1
ATOM 2155 O O . LYS A 1 291 ? 7.641 9.097 -2.664 1.00 82.38 291 LYS A O 1
ATOM 2160 N N . ASP A 1 292 ? 8.578 9.161 -0.607 1.00 81.12 292 ASP A N 1
ATOM 2161 C CA . ASP A 1 292 ? 7.549 9.988 0.003 1.00 81.12 292 ASP A CA 1
ATOM 2162 C C . ASP A 1 292 ? 8.084 10.813 1.184 1.00 81.12 292 ASP A C 1
ATOM 2164 O O . ASP A 1 292 ? 9.164 10.553 1.731 1.00 81.12 292 ASP A O 1
ATOM 2168 N N . THR A 1 293 ? 7.365 11.879 1.526 1.00 85.19 293 THR A N 1
ATOM 2169 C CA . THR A 1 293 ? 7.679 12.786 2.629 1.00 85.19 293 THR A CA 1
ATOM 2170 C C . THR A 1 293 ? 6.397 13.295 3.271 1.00 85.19 293 THR A C 1
ATOM 2172 O O . THR A 1 293 ? 5.596 13.958 2.614 1.00 85.19 293 THR A O 1
ATOM 2175 N N . SER A 1 294 ? 6.255 13.075 4.575 1.00 83.81 294 SER A N 1
ATOM 2176 C CA . SER A 1 294 ? 5.065 13.465 5.331 1.00 83.81 294 SER A CA 1
ATOM 2177 C C . SER A 1 294 ? 5.418 14.167 6.642 1.00 83.81 294 SER A C 1
ATOM 2179 O O . SER A 1 294 ? 6.547 14.098 7.142 1.00 83.81 294 SER A O 1
ATOM 2181 N N . THR A 1 295 ? 4.449 14.902 7.186 1.00 88.31 295 THR A N 1
ATOM 2182 C CA . THR A 1 295 ? 4.563 15.556 8.491 1.00 88.31 295 THR A CA 1
ATOM 2183 C C . THR A 1 295 ? 3.343 15.258 9.350 1.00 88.31 295 THR A C 1
ATOM 2185 O O . THR A 1 295 ? 2.215 15.235 8.867 1.00 88.31 295 THR A O 1
ATOM 2188 N N . GLU A 1 296 ? 3.569 15.045 10.644 1.00 88.75 296 GLU A N 1
ATOM 2189 C CA . GLU A 1 296 ? 2.522 14.693 11.603 1.00 88.75 296 GLU A CA 1
ATOM 2190 C C . GLU A 1 296 ? 2.712 15.496 12.892 1.00 88.75 296 GLU A C 1
ATOM 2192 O O . GLU A 1 296 ? 3.817 15.578 13.428 1.00 88.75 296 GLU A O 1
ATOM 2197 N N . ILE A 1 297 ? 1.642 16.095 13.418 1.00 89.31 297 ILE A N 1
ATOM 2198 C CA . ILE A 1 297 ? 1.679 16.773 14.718 1.00 89.31 297 ILE A CA 1
ATOM 2199 C C . ILE A 1 297 ? 0.995 15.886 15.749 1.00 89.31 297 ILE A C 1
ATOM 2201 O O . ILE A 1 297 ? -0.212 15.673 15.701 1.00 89.31 297 ILE A O 1
ATOM 2205 N N . THR A 1 298 ? 1.761 15.439 16.739 1.00 88.31 298 THR A N 1
ATOM 2206 C CA . THR A 1 298 ? 1.240 14.677 17.878 1.00 88.31 298 THR A CA 1
ATOM 2207 C C . THR A 1 298 ? 1.150 15.586 19.098 1.00 88.31 298 THR A C 1
ATOM 2209 O O . THR A 1 298 ? 2.151 16.192 19.493 1.00 88.31 298 THR A O 1
ATOM 2212 N N . SER A 1 299 ? -0.023 15.678 19.724 1.00 85.94 299 SER A N 1
ATOM 2213 C CA . SER A 1 299 ? -0.162 16.313 21.039 1.00 85.94 299 SER A CA 1
ATOM 2214 C C . SER A 1 299 ? 0.402 15.387 22.115 1.00 85.94 299 SER A C 1
ATOM 2216 O O . SER A 1 299 ? 0.040 14.210 22.158 1.00 85.94 299 SER A O 1
ATOM 2218 N N . GLY A 1 300 ? 1.258 15.898 23.002 1.00 73.12 300 GLY A N 1
ATOM 2219 C CA . GLY A 1 300 ? 1.734 15.137 24.151 1.00 73.12 300 GLY A CA 1
ATOM 2220 C C . GLY A 1 300 ? 0.575 14.864 25.105 1.00 73.12 300 GLY A C 1
ATOM 2221 O O . GLY A 1 300 ? 0.215 15.701 25.929 1.00 73.12 300 GLY A O 1
ATOM 2222 N N . GLY A 1 301 ? -0.040 13.688 24.997 1.00 51.41 301 GLY A N 1
ATOM 2223 C CA . GLY A 1 301 ? -0.972 13.222 26.010 1.00 51.41 301 GLY A CA 1
ATOM 2224 C C . GLY A 1 301 ? -0.226 13.132 27.336 1.00 51.41 301 GLY A C 1
ATOM 2225 O O . GLY A 1 301 ? 0.602 12.243 27.525 1.00 51.41 301 GLY A O 1
ATOM 2226 N N . VAL A 1 302 ? -0.486 14.059 28.257 1.00 46.88 302 VAL A N 1
ATOM 2227 C CA . VAL A 1 302 ? -0.100 13.871 29.653 1.00 46.88 302 VAL A CA 1
ATOM 2228 C C . VAL A 1 302 ? -0.983 12.734 30.158 1.00 46.88 302 VAL A C 1
ATOM 2230 O O . VAL A 1 302 ? -2.134 12.963 30.524 1.00 46.88 302 VAL A O 1
ATOM 2233 N N . SER A 1 303 ? -0.489 11.493 30.103 1.00 42.22 303 SER A N 1
ATOM 2234 C CA . SER A 1 303 ? -1.091 10.414 30.886 1.00 42.22 303 SER A CA 1
ATOM 2235 C C . SER A 1 303 ? -1.093 10.880 32.350 1.00 42.22 303 SER A C 1
ATOM 2237 O O . SER A 1 303 ? -0.015 11.216 32.848 1.00 42.22 303 SER A O 1
ATOM 2239 N N . PRO A 1 304 ? -2.268 10.993 32.999 1.00 42.97 304 PRO A N 1
ATOM 2240 C CA . PRO A 1 304 ? -2.372 11.457 34.380 1.00 42.97 304 PRO A CA 1
ATOM 2241 C C . PRO A 1 304 ? -1.663 10.531 35.375 1.00 42.97 304 PRO A C 1
ATOM 2243 O O . PRO A 1 304 ? -1.558 9.313 35.097 1.00 42.97 304 PRO A O 1
#

Mean predicted aligned error: 12.53 Å

Secondary structure (DSSP, 8-state):
------------------TTGGGT--HHHHHHHHHHHH-TTT--HHIIIIIS---HHHHHHHHHHHTTTTT-TT-TT------HHHHHHSTT--HHHHHHHHHHHHHTT-S-TTHHHHHHHHH-TTTS-HHIIIIIS---HHHHHHHHHHHTTTTT-TTSSS-----SHHHHHTSTT--HHHHHHHHHHHHHTT-S-S-PPTT--EEEEE-STTTS-HHHHHHIIIIIHHHHHHHS-TTS-SPPEEEEEEEEEETTEEEEEEEEEEEE-TT-TT--EEEEEEEEETT--EEEEEEEEE------

Sequence (304 aa):
MLVAGAGCGVGAGLGVDLSDTQGSVQIADSRGLLAFVNDQGLVTREMLDDECALRADAASNIVVHRDGRDGLAGSDDDDLFNSLAELDAVKQVGPETLRSLYLCAAAHDYLFADRRGLLDFVNDPAGADVDTLDGRCALRSDSARNIVAHRDGPDGRPGTADDNPFDDLAELDGVEMVGLSSLGQLYLCADDLGYVLDWLPPGTDQAQVVGTLGEVEPGLREVILEDLALRAAQLADPTAGSPVVFAQAISYLSGGRQVGYEVRFVQQLVGDDTGARLWILFLLDADYLVKDTSTEITSGGVSP

Foldseek 3Di:
DDDDDDDDDDDPPPPDDCPVVPPFCDPQLWQLLLCQLLPPPPQALCCLCPVLVAPSVLSVQSQCQQCDDVSDPPDPRGDRDPGVVVSCPGPPRDRVSSVSSSVSSVVQQSHQLPQVLLLVQLLPCVRQALCCLCPVLVADSVLSVQSQCQQCDPVSDPPDPRGDRDPGVVVSCPGPPRHDSSSSSSSVSSVVVPSRPSHDQGQFPDKDKFQDLVPPDPQLSCCCVPPVLVVVQVVDDPQQPWGKDWGIKMFTDHPNHTFWMKTKIWGFRPDDPQRKIKIWIFIAGPNRHTPDIDIDIDGNPPPD

Radius of gyration: 23.17 Å; Cα contacts (8 Å, |Δi|>4): 479; chains: 1; bounding box: 52×83×62 Å

Solvent-accessible surface area (backbone atoms only — not comparable to full-atom values): 16996 Å² total; per-residue (Å²): 139,89,80,88,81,86,82,83,81,79,77,83,75,81,83,74,85,57,87,74,46,86,83,57,80,45,76,68,52,48,52,17,39,38,52,35,72,53,30,68,89,74,53,42,47,63,46,31,26,72,72,33,62,34,57,61,67,29,21,47,43,54,47,42,48,33,20,15,90,85,63,43,73,92,46,94,61,45,45,66,64,88,43,66,69,58,54,48,66,37,69,76,36,41,75,71,45,54,48,32,48,44,54,36,20,44,77,69,46,27,34,56,52,30,54,63,18,38,42,54,28,65,58,27,70,90,70,34,35,53,64,40,30,24,67,73,34,63,35,55,67,62,29,22,46,43,54,43,43,49,32,17,15,94,83,64,42,79,93,49,94,60,42,44,66,64,89,47,70,67,59,52,48,66,37,69,78,35,41,72,71,46,52,52,32,46,42,53,37,17,41,78,70,62,39,29,56,96,72,45,51,68,64,56,75,45,76,49,79,31,72,44,75,88,72,41,56,71,69,62,38,48,48,40,68,74,44,49,52,56,54,46,55,70,73,47,66,85,79,21,82,47,70,67,38,84,50,38,35,34,43,29,20,32,96,86,40,72,43,20,34,40,41,34,31,38,25,52,45,60,91,48,100,47,58,28,33,40,36,38,41,37,32,22,41,65,84,68,48,75,76,48,76,51,75,48,78,48,74,39,76,77,79,128

pLDDT: mean 84.25, std 16.91, range [27.16, 98.44]

Nearest PDB structures (foldseek):
  4rv2-assembly1_A-2  TM=3.064E-01  e=1.400E+00  Mycolicibacterium smegmatis MC2 155
  5a0o-assembly1_S  TM=3.952E-01  e=6.251E+00  synthetic construct
  6obt-assembly1_A-2  TM=3.039E-01  e=2.878E+00  Streptomyces parvulus